Protein AF-A0A9K3LTH0-F1 (afdb_monomer)

Organism: NCBI:txid303405

Foldseek 3Di:
DDPPPDDDPVLVVVLVVLVVVLVLLVVLLVLLCVLQVPPPCLPPLVVLDDFDPDDDPSLVVSLVSVLVVLVVVLVVLVVDDDDPVVSVLSNLLSVLLNCLSVLCVVVSSSSLNSNLVNLVSPLVNLQSQLVSLVSNDDDLPDPSLVSSLVSLVVSLVSLCCNLVPVLVVSLVSLVPDPDPDPSSPVSNVSSVSSNVSSVVVNVVSVVQVVVCVVVVNDRDDVVVVVVVVVVVVVVVVPDPPPD

InterPro domains:
  IPR006634 TRAM/LAG1/CLN8 homology domain [PF03798] (14-207)
  IPR006634 TRAM/LAG1/CLN8 homology domain [PS50922] (10-214)
  IPR006634 TRAM/LAG1/CLN8 homology domain [SM00724] (13-214)
  IPR016439 Sphingosine N-acyltransferase Lag1/Lac1-like [PIRSF005225] (9-235)
  IPR016439 Sphingosine N-acyltransferase Lag1/Lac1-like [PTHR12560] (5-229)

pLDDT: mean 84.97, std 13.91, range [40.78, 97.25]

Mean predicted aligned error: 8.16 Å

Solvent-accessible surface area (backbone atoms only — not comparable to full-atom values): 13462 Å² total; per-residue (Å²): 132,83,84,72,83,84,75,52,75,66,58,50,48,52,46,51,51,38,51,52,49,34,51,51,46,51,54,51,40,53,50,42,46,69,61,43,73,78,41,83,42,66,86,33,79,80,52,40,50,78,46,59,90,76,72,53,71,68,55,50,49,47,54,51,51,52,47,51,49,44,50,54,52,52,59,48,54,79,78,49,95,62,58,67,71,62,44,52,55,50,52,53,48,40,54,44,49,47,49,45,54,56,44,22,56,75,65,26,34,44,49,51,47,50,43,53,53,60,54,56,47,62,30,53,45,36,42,34,50,15,51,47,30,45,70,70,33,86,45,84,84,31,70,38,31,53,50,16,52,52,27,40,51,53,19,52,55,41,40,43,50,38,55,61,48,50,42,50,51,53,53,49,55,59,68,72,48,92,68,98,46,79,76,53,53,62,54,52,56,45,51,51,53,50,52,56,49,47,53,52,52,48,52,51,51,52,54,49,53,53,45,20,66,71,52,79,67,45,73,77,59,74,70,58,53,53,50,48,49,51,50,54,53,51,57,63,70,66,57,77,81,85,123

Structure (mmCIF, N/CA/C/O backbone):
data_AF-A0A9K3LTH0-F1
#
_entry.id   AF-A0A9K3LTH0-F1
#
loop_
_atom_site.group_PDB
_atom_site.id
_atom_site.type_symbol
_atom_site.label_atom_id
_atom_site.label_alt_id
_atom_site.label_comp_id
_atom_site.label_asym_id
_atom_site.label_entity_id
_atom_site.label_seq_id
_atom_site.pdbx_PDB_ins_code
_atom_site.Cartn_x
_atom_site.Cartn_y
_atom_site.Cartn_z
_atom_site.occupancy
_atom_site.B_iso_or_equiv
_atom_site.auth_seq_id
_atom_site.auth_comp_id
_atom_site.auth_asym_id
_atom_site.auth_atom_id
_atom_site.pdbx_PDB_model_num
ATOM 1 N N . MET A 1 1 ? -33.441 11.991 23.606 1.00 40.78 1 MET A N 1
ATOM 2 C CA . MET A 1 1 ? -32.308 12.748 23.037 1.00 40.78 1 MET A CA 1
ATOM 3 C C . MET A 1 1 ? -31.106 11.825 23.097 1.00 40.78 1 MET A C 1
ATOM 5 O O . MET A 1 1 ? -30.742 11.424 24.192 1.00 40.78 1 MET A O 1
ATOM 9 N N . GLN A 1 2 ? -30.614 11.357 21.947 1.00 47.00 2 GLN A N 1
ATOM 10 C CA . GLN A 1 2 ? -29.427 10.498 21.889 1.00 47.00 2 GLN A CA 1
ATOM 11 C C . GLN A 1 2 ? -28.223 11.311 22.380 1.00 47.00 2 GLN A C 1
ATOM 13 O O . GLN A 1 2 ? -28.016 12.428 21.906 1.00 47.00 2 GLN A O 1
ATOM 18 N N . ASN A 1 3 ? -27.480 10.787 23.356 1.00 54.84 3 ASN A N 1
ATOM 19 C CA . ASN A 1 3 ? -26.207 11.365 23.778 1.00 54.84 3 ASN A CA 1
ATOM 20 C C . ASN A 1 3 ? -25.250 11.300 22.585 1.00 54.84 3 ASN A C 1
ATOM 22 O O . ASN A 1 3 ? -24.751 10.230 22.264 1.00 54.84 3 ASN A O 1
ATOM 26 N N . ALA A 1 4 ? -25.035 12.420 21.896 1.00 63.12 4 ALA A N 1
ATOM 27 C CA . ALA A 1 4 ? -24.049 12.483 20.828 1.00 63.12 4 ALA A CA 1
ATOM 28 C C . ALA A 1 4 ? -22.652 12.255 21.422 1.00 63.12 4 ALA A C 1
ATOM 30 O O . ALA A 1 4 ? -22.281 12.928 22.389 1.00 63.12 4 ALA A O 1
ATOM 31 N N . LYS A 1 5 ? -21.874 11.331 20.845 1.00 71.81 5 LYS A N 1
ATOM 32 C CA . LYS A 1 5 ? -20.462 11.129 21.192 1.00 71.81 5 LYS A CA 1
ATOM 33 C C . LYS A 1 5 ? -19.722 12.461 21.182 1.00 71.81 5 LYS A C 1
ATOM 35 O O . LYS A 1 5 ? -19.639 13.131 20.152 1.00 71.81 5 LYS A O 1
ATOM 40 N N . HIS A 1 6 ? -19.182 12.851 22.333 1.00 77.38 6 HIS A N 1
ATOM 41 C CA . HIS A 1 6 ? -18.389 14.067 22.442 1.00 77.38 6 HIS A CA 1
ATOM 42 C C . HIS A 1 6 ? -16.968 13.784 21.949 1.00 77.38 6 HIS A C 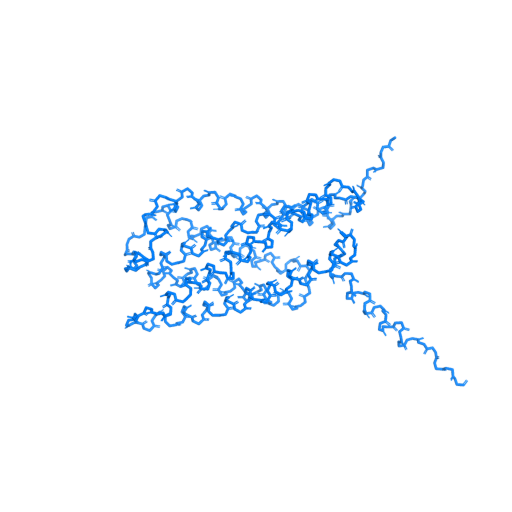1
ATOM 44 O O . HIS A 1 6 ? -16.161 13.190 22.657 1.00 77.38 6 HIS A O 1
ATOM 50 N N . TRP A 1 7 ? -16.643 14.260 20.751 1.00 80.06 7 TRP A N 1
ATOM 51 C CA . TRP A 1 7 ? -15.306 14.128 20.180 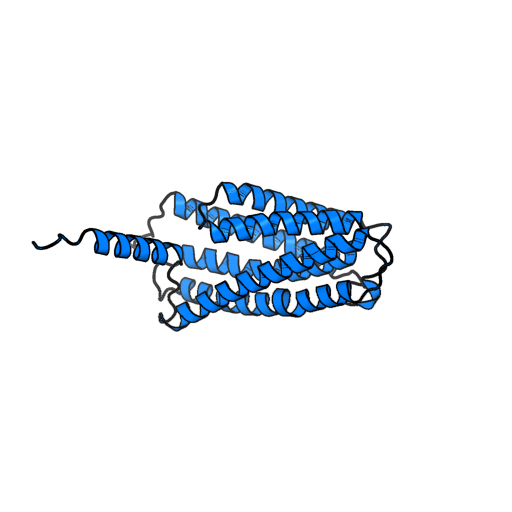1.00 80.06 7 TRP A CA 1
ATOM 52 C C . TRP A 1 7 ? -14.339 15.143 20.779 1.00 80.06 7 TRP A C 1
ATOM 54 O O . TRP A 1 7 ? -14.647 16.335 20.854 1.00 80.06 7 TRP A O 1
ATOM 64 N N . ASN A 1 8 ? -13.138 14.703 21.148 1.00 86.00 8 ASN A N 1
ATOM 65 C CA . ASN A 1 8 ? -12.050 15.642 21.398 1.00 86.00 8 ASN A CA 1
ATOM 66 C C . ASN A 1 8 ? -11.366 16.058 20.072 1.00 86.00 8 ASN A C 1
ATOM 68 O O . ASN A 1 8 ? -11.581 15.474 18.999 1.00 86.00 8 ASN A O 1
ATOM 72 N N . ARG A 1 9 ? -10.546 17.117 20.126 1.00 83.69 9 ARG A N 1
ATOM 73 C CA . ARG A 1 9 ? -9.879 17.680 18.937 1.00 83.69 9 ARG A CA 1
ATOM 74 C C . ARG A 1 9 ? -8.938 16.674 18.265 1.00 83.69 9 ARG A C 1
ATOM 76 O O . ARG A 1 9 ? -8.841 16.659 17.038 1.00 83.69 9 ARG A O 1
ATOM 83 N N . ASP A 1 10 ? -8.277 15.828 19.049 1.00 81.56 10 ASP A N 1
ATOM 84 C CA . ASP A 1 10 ? -7.305 14.855 18.549 1.00 81.56 10 ASP A CA 1
ATOM 85 C C . ASP A 1 10 ? -7.980 13.662 17.869 1.00 81.56 10 ASP A C 1
ATOM 87 O O . ASP A 1 10 ? -7.528 13.218 16.814 1.00 81.56 10 ASP A O 1
ATOM 91 N N . GLU A 1 11 ? -9.092 13.172 18.412 1.00 82.38 11 GLU A N 1
ATOM 92 C CA . GLU A 1 11 ? -9.925 12.134 17.802 1.00 82.38 11 GLU A CA 1
ATOM 93 C C . GLU A 1 11 ? -10.517 12.617 16.479 1.00 82.38 11 GLU A C 1
ATOM 95 O O . GLU A 1 11 ? -10.401 11.927 15.465 1.00 82.38 11 GLU A O 1
ATOM 100 N N . SER A 1 12 ? -11.058 13.840 16.460 1.00 85.62 12 SER A N 1
ATOM 101 C CA . SER A 1 12 ? -11.587 14.465 15.240 1.00 85.62 12 SER A CA 1
ATOM 102 C C . SER A 1 12 ? -10.503 14.593 14.168 1.00 85.62 12 SER A C 1
ATOM 104 O O . SER A 1 12 ? -10.724 14.280 12.995 1.00 85.62 12 SER A O 1
ATOM 106 N N . ARG A 1 13 ? -9.291 15.002 14.571 1.00 86.69 13 ARG A N 1
ATOM 107 C CA . ARG A 1 13 ? -8.128 15.084 13.680 1.00 86.69 13 ARG A CA 1
ATOM 108 C C . ARG A 1 13 ? -7.736 13.705 13.145 1.00 86.69 13 ARG A C 1
ATOM 110 O O . ARG A 1 13 ? -7.534 13.572 11.944 1.00 86.69 13 ARG A O 1
ATOM 117 N N . ARG A 1 14 ? -7.641 12.677 13.995 1.00 84.69 14 ARG A N 1
ATOM 118 C CA . ARG A 1 14 ? -7.281 11.299 13.595 1.00 84.69 14 ARG A CA 1
ATOM 119 C C . ARG A 1 14 ? -8.295 10.690 12.636 1.00 84.69 14 ARG A C 1
ATOM 121 O O . ARG A 1 14 ? -7.894 10.077 11.646 1.00 84.69 14 ARG A O 1
ATOM 128 N N . PHE A 1 15 ? -9.583 10.892 12.897 1.00 88.38 15 PHE A N 1
ATOM 129 C CA . PHE A 1 15 ? -10.649 10.458 12.004 1.00 88.38 15 PHE A CA 1
ATOM 130 C C . PHE A 1 15 ? -10.542 11.155 10.643 1.00 88.38 15 PHE A C 1
ATOM 132 O O . PHE A 1 15 ? -10.458 10.483 9.617 1.00 88.38 15 PHE A O 1
ATOM 139 N N . SER A 1 16 ? -10.432 12.487 10.636 1.00 90.00 16 SER A N 1
ATOM 140 C CA . SER A 1 16 ? -10.294 13.276 9.406 1.00 90.00 16 SER A CA 1
ATOM 141 C C . SER A 1 16 ? -9.067 12.870 8.581 1.00 90.00 16 SER A C 1
ATOM 143 O O . SER A 1 16 ? -9.189 12.597 7.387 1.00 90.00 16 SER A O 1
ATOM 145 N N . MET A 1 17 ? -7.899 12.721 9.220 1.00 88.31 17 MET A N 1
ATOM 146 C CA . MET A 1 17 ? -6.680 12.244 8.554 1.00 88.31 17 MET A CA 1
ATOM 147 C C . MET A 1 17 ? -6.864 10.835 7.976 1.00 88.31 17 MET A C 1
ATOM 149 O O . MET A 1 17 ? -6.459 10.589 6.847 1.00 88.31 17 MET A O 1
ATOM 153 N N . THR A 1 18 ? -7.531 9.930 8.699 1.00 90.06 18 THR A N 1
ATOM 154 C CA . THR A 1 18 ? -7.805 8.564 8.215 1.00 90.06 18 THR A CA 1
ATOM 155 C C . THR A 1 18 ? -8.713 8.573 6.986 1.00 90.06 18 THR A C 1
ATOM 157 O O . THR A 1 18 ? -8.438 7.866 6.018 1.00 90.06 18 THR A O 1
ATOM 160 N N . CYS A 1 19 ? -9.763 9.396 6.986 1.00 92.31 19 CYS A N 1
ATOM 161 C CA . CYS A 1 19 ? -10.658 9.556 5.840 1.00 92.31 19 CYS A CA 1
ATOM 162 C C . CYS A 1 19 ? -9.938 10.172 4.633 1.00 92.31 19 CYS A C 1
ATOM 164 O O . CYS A 1 19 ? -10.107 9.692 3.512 1.00 92.31 19 CYS A O 1
ATOM 166 N N . ALA A 1 20 ? -9.093 11.182 4.856 1.00 92.06 20 ALA A N 1
ATOM 167 C CA . ALA A 1 20 ? -8.276 11.786 3.807 1.00 92.06 20 ALA A CA 1
ATOM 168 C C . ALA A 1 20 ? -7.293 10.772 3.199 1.00 92.06 20 ALA A C 1
ATOM 170 O O . ALA A 1 20 ? -7.206 10.658 1.976 1.00 92.06 20 ALA A O 1
ATOM 171 N N . SER A 1 21 ? -6.613 9.976 4.033 1.00 91.31 21 SER A N 1
ATOM 172 C CA . SER A 1 21 ? -5.771 8.872 3.565 1.00 91.31 21 SER A CA 1
ATOM 173 C C . SER A 1 21 ? -6.587 7.847 2.782 1.00 91.31 21 SER A C 1
ATOM 175 O O . SER A 1 21 ? -6.180 7.462 1.693 1.00 91.31 21 SER A O 1
ATOM 177 N N . CYS A 1 22 ? -7.760 7.441 3.276 1.00 93.06 22 CYS A N 1
ATOM 178 C CA . CYS A 1 22 ? -8.622 6.486 2.580 1.00 93.06 22 CYS A CA 1
ATOM 179 C C . CYS A 1 22 ? -8.997 6.984 1.180 1.00 93.06 22 CYS A C 1
ATOM 181 O O . CYS A 1 22 ? -8.858 6.246 0.206 1.00 93.06 22 CYS A O 1
ATOM 183 N N . LEU A 1 23 ? -9.415 8.247 1.067 1.00 93.75 23 LEU A N 1
ATOM 184 C CA . LEU A 1 23 ? -9.742 8.859 -0.216 1.00 93.75 23 LEU A CA 1
ATOM 185 C C . LEU A 1 23 ? -8.527 8.880 -1.151 1.00 93.75 23 LEU A C 1
ATOM 187 O O . LEU A 1 23 ? -8.643 8.495 -2.312 1.00 93.75 23 LEU A O 1
ATOM 191 N N . ASN A 1 24 ? -7.358 9.277 -0.643 1.00 92.25 24 ASN A N 1
ATOM 192 C CA . ASN A 1 24 ? -6.127 9.316 -1.428 1.00 92.25 24 ASN A CA 1
ATOM 193 C C . ASN A 1 24 ? -5.737 7.923 -1.961 1.00 92.25 24 ASN A C 1
ATOM 195 O O . ASN A 1 24 ? -5.447 7.772 -3.147 1.00 92.25 24 ASN A O 1
ATOM 199 N N . PHE A 1 25 ? -5.795 6.889 -1.114 1.00 92.50 25 PHE A N 1
ATOM 200 C CA . PHE A 1 25 ? -5.518 5.505 -1.511 1.00 92.50 25 PHE A CA 1
ATOM 201 C C . PHE A 1 25 ? -6.522 4.992 -2.547 1.00 92.50 25 PHE A C 1
ATOM 203 O O . PHE A 1 25 ? -6.109 4.408 -3.545 1.00 92.50 25 PHE A O 1
ATOM 210 N N . VAL A 1 26 ? -7.822 5.256 -2.371 1.00 94.94 26 VAL A N 1
ATOM 211 C CA . VAL A 1 26 ? -8.853 4.861 -3.345 1.00 94.94 26 VAL A CA 1
ATOM 212 C C . VAL A 1 26 ? -8.619 5.536 -4.696 1.00 94.94 26 VAL A C 1
ATOM 214 O O . VAL A 1 26 ? -8.607 4.860 -5.722 1.00 94.94 26 VAL A O 1
ATOM 217 N N . LEU A 1 27 ? -8.392 6.852 -4.722 1.00 94.56 27 LEU A N 1
ATOM 218 C CA . LEU A 1 27 ? -8.148 7.582 -5.969 1.00 94.56 27 LEU A CA 1
ATOM 219 C C . LEU A 1 27 ? -6.872 7.101 -6.669 1.00 94.56 27 LEU A C 1
ATOM 221 O O . LEU A 1 27 ? -6.880 6.888 -7.883 1.00 94.56 27 LEU A O 1
ATOM 225 N N . SER A 1 28 ? -5.796 6.882 -5.909 1.00 92.88 28 SER A N 1
ATOM 226 C CA . SER A 1 28 ? -4.529 6.368 -6.432 1.00 92.88 28 SER A CA 1
ATOM 227 C C . SER A 1 28 ? -4.678 4.950 -6.996 1.00 92.88 28 SER A C 1
ATOM 229 O O . SER A 1 28 ? -4.245 4.707 -8.123 1.00 92.88 28 SER A O 1
ATOM 231 N N . ALA A 1 29 ? -5.369 4.053 -6.283 1.00 93.94 29 ALA A N 1
ATOM 232 C CA . ALA A 1 29 ? -5.623 2.681 -6.720 1.00 93.94 29 ALA A CA 1
ATOM 233 C C . ALA A 1 29 ? -6.502 2.629 -7.977 1.00 93.94 29 ALA A C 1
ATOM 235 O O . ALA A 1 29 ? -6.196 1.899 -8.918 1.00 93.94 29 ALA A O 1
ATOM 236 N N . LEU A 1 30 ? -7.566 3.439 -8.042 1.00 95.62 30 LEU A N 1
ATOM 237 C CA . LEU A 1 30 ? -8.432 3.524 -9.222 1.00 95.62 30 LEU A CA 1
ATOM 238 C C . LEU A 1 30 ? -7.686 4.078 -10.439 1.00 95.62 30 LEU A C 1
ATOM 240 O O . LEU A 1 30 ? -7.877 3.587 -11.554 1.00 95.62 30 LEU A O 1
ATOM 244 N N . PHE A 1 31 ? -6.826 5.079 -10.240 1.00 95.06 31 PHE A N 1
ATOM 245 C CA . PHE A 1 31 ? -5.985 5.607 -11.308 1.00 95.06 31 PHE A CA 1
A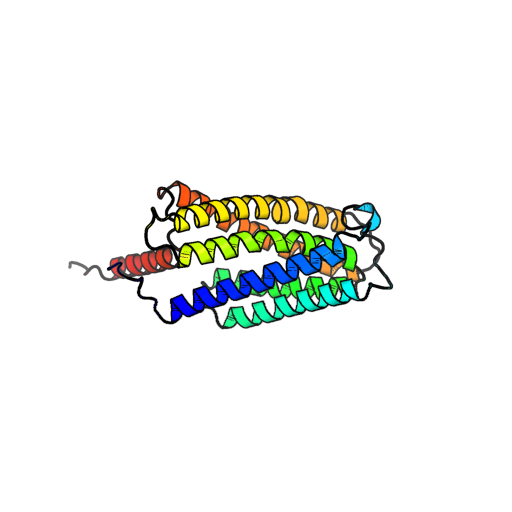TOM 246 C C . PHE A 1 31 ? -4.972 4.559 -11.790 1.00 95.06 31 PHE A C 1
ATOM 248 O O . PHE A 1 31 ? -4.904 4.285 -12.989 1.00 95.06 31 PHE A O 1
ATOM 255 N N . GLY A 1 32 ? -4.261 3.906 -10.864 1.00 94.44 32 GLY A N 1
ATOM 256 C CA . GLY A 1 32 ? -3.342 2.806 -11.162 1.00 94.44 32 GLY A CA 1
ATOM 257 C C . GLY A 1 32 ? -4.027 1.662 -11.907 1.00 94.44 32 GLY A C 1
ATOM 258 O O . GLY A 1 32 ? -3.513 1.194 -12.920 1.00 94.44 32 GLY A O 1
ATOM 259 N N . TYR A 1 33 ? -5.236 1.280 -11.487 1.00 95.81 33 TYR A N 1
ATOM 260 C CA . TYR A 1 33 ? -6.062 0.295 -12.183 1.00 95.81 33 TYR A CA 1
ATOM 261 C C . TYR A 1 33 ? -6.351 0.696 -13.620 1.00 95.81 33 TYR A C 1
ATOM 263 O O . TYR A 1 33 ? -6.100 -0.088 -14.532 1.00 95.81 33 TYR A O 1
ATOM 271 N N . ARG A 1 34 ? -6.817 1.928 -13.840 1.00 95.88 34 ARG A N 1
ATOM 272 C CA . ARG A 1 34 ? -7.146 2.416 -15.182 1.00 95.88 34 ARG A CA 1
ATOM 273 C C . ARG A 1 34 ? -5.939 2.389 -16.123 1.00 95.88 34 ARG A C 1
ATOM 275 O O . ARG A 1 34 ? -6.098 2.061 -17.294 1.00 95.88 34 ARG A O 1
ATOM 282 N N . VAL A 1 35 ? -4.757 2.726 -15.606 1.00 94.56 35 VAL A N 1
ATOM 283 C CA . VAL A 1 35 ? -3.503 2.780 -16.371 1.00 94.56 35 VAL A CA 1
ATOM 284 C C . VAL A 1 35 ? -2.932 1.386 -16.636 1.00 94.56 35 VAL A C 1
ATOM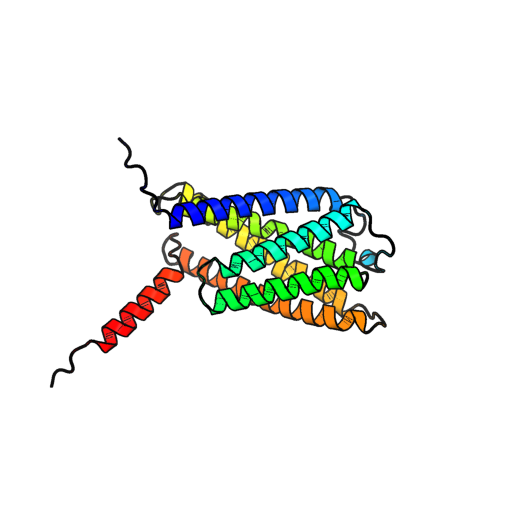 286 O O . VAL A 1 35 ? -2.446 1.118 -17.735 1.00 94.56 35 VAL A O 1
ATOM 289 N N . LEU A 1 36 ? -2.965 0.494 -15.643 1.00 94.44 36 LEU A N 1
ATOM 290 C CA . LEU A 1 36 ? -2.227 -0.769 -15.685 1.00 94.44 36 LEU A CA 1
ATOM 291 C C . LEU A 1 36 ? -3.040 -1.953 -16.198 1.00 94.44 36 LEU A C 1
ATOM 293 O O . LEU A 1 36 ? -2.456 -2.831 -16.827 1.00 94.44 36 LEU A O 1
ATOM 297 N N . ILE A 1 37 ? -4.364 -1.980 -16.005 1.00 95.25 37 ILE A N 1
ATOM 298 C CA . ILE A 1 37 ? -5.185 -3.149 -16.370 1.00 95.25 37 ILE A CA 1
ATOM 299 C C . ILE A 1 37 ? -5.143 -3.468 -17.871 1.00 95.25 37 ILE A C 1
ATOM 301 O O . ILE A 1 37 ? -5.296 -4.615 -18.277 1.00 95.25 37 ILE A O 1
ATOM 305 N N . GLN A 1 38 ? -4.906 -2.450 -18.698 1.00 91.50 38 GLN A N 1
ATOM 306 C CA . GLN A 1 38 ? -4.815 -2.576 -20.152 1.00 91.50 38 GLN A CA 1
ATOM 307 C C . GLN A 1 38 ? -3.416 -2.989 -20.630 1.00 91.50 38 GLN A C 1
ATOM 309 O O . GLN A 1 38 ? -3.228 -3.256 -21.817 1.00 91.50 38 GLN A O 1
ATOM 314 N N . LYS A 1 39 ? -2.409 -3.011 -19.746 1.00 91.94 39 LYS A N 1
ATOM 315 C CA . LYS A 1 39 ? -1.038 -3.332 -20.138 1.00 91.94 39 LYS A CA 1
ATOM 316 C C . LYS A 1 39 ? -0.892 -4.852 -20.291 1.00 91.94 39 LYS A C 1
ATOM 318 O O . LYS A 1 39 ? -1.154 -5.590 -19.340 1.00 91.94 39 LYS A O 1
ATOM 323 N N . PRO A 1 40 ? -0.419 -5.341 -21.452 1.00 90.56 40 PRO A N 1
ATOM 324 C CA . PRO A 1 40 ? -0.331 -6.773 -21.742 1.00 90.56 40 PRO A CA 1
ATOM 325 C C . PRO A 1 40 ? 0.548 -7.538 -20.744 1.00 90.56 40 PRO A C 1
ATOM 327 O O . PRO A 1 40 ? 0.249 -8.687 -20.418 1.00 90.56 40 PRO A O 1
ATOM 330 N N . TRP A 1 41 ? 1.583 -6.877 -20.229 1.00 91.38 41 TRP A N 1
ATOM 331 C CA . TRP A 1 41 ? 2.576 -7.443 -19.326 1.00 91.38 41 TRP A CA 1
ATOM 332 C C . TRP A 1 41 ? 2.123 -7.530 -17.862 1.00 91.38 41 TRP A C 1
ATOM 334 O O . TRP A 1 41 ? 2.811 -8.169 -17.074 1.00 91.38 41 TRP A O 1
ATOM 344 N N . LEU A 1 42 ? 0.990 -6.934 -17.456 1.00 92.56 42 LEU A N 1
ATOM 345 C CA . LEU A 1 42 ? 0.599 -6.877 -16.035 1.00 92.56 42 LEU A CA 1
ATOM 346 C C . LEU A 1 42 ? 0.498 -8.275 -15.397 1.00 92.56 42 LEU A C 1
ATOM 348 O O . LEU A 1 42 ? 0.961 -8.478 -14.277 1.00 92.56 42 LEU A O 1
ATOM 352 N N . PHE A 1 43 ? -0.040 -9.248 -16.137 1.00 91.31 43 PHE A N 1
ATOM 353 C CA . PHE A 1 43 ? -0.253 -10.623 -15.666 1.00 91.31 43 PHE A CA 1
ATOM 354 C C . PHE A 1 43 ? 0.650 -11.664 -16.347 1.00 91.31 43 PHE A C 1
ATOM 356 O O . PHE A 1 43 ? 0.487 -12.859 -16.112 1.00 91.31 43 PHE A O 1
ATOM 363 N N . ARG A 1 44 ? 1.597 -11.235 -17.193 1.00 90.06 44 ARG A N 1
ATOM 364 C CA . ARG A 1 44 ? 2.509 -12.119 -17.936 1.00 90.06 44 ARG A CA 1
ATOM 365 C C . ARG A 1 44 ? 3.937 -11.940 -17.448 1.00 90.06 44 ARG A C 1
ATOM 367 O O . ARG A 1 44 ? 4.605 -10.977 -17.824 1.00 90.06 44 ARG A O 1
ATOM 374 N N . ARG A 1 45 ? 4.406 -12.879 -16.620 1.00 87.12 45 ARG A N 1
ATOM 375 C CA . ARG A 1 45 ? 5.750 -12.833 -16.013 1.00 87.12 45 ARG A CA 1
ATOM 376 C C . ARG A 1 45 ? 6.867 -12.737 -17.048 1.00 87.12 45 ARG A C 1
ATOM 378 O O . ARG A 1 45 ? 7.908 -12.149 -16.775 1.00 87.12 45 ARG A O 1
ATOM 385 N N . GLU A 1 46 ? 6.660 -13.333 -18.219 1.00 85.00 46 GLU A N 1
ATOM 386 C CA . GLU A 1 46 ? 7.638 -13.423 -19.299 1.00 85.00 46 GLU A CA 1
ATOM 387 C C . GLU A 1 46 ? 7.907 -12.046 -19.911 1.00 85.00 46 GLU A C 1
ATOM 389 O O . GLU A 1 46 ? 8.983 -11.811 -20.447 1.00 85.00 46 GLU A O 1
ATOM 394 N N . GLU A 1 47 ? 6.949 -11.124 -19.784 1.00 87.06 47 GLU A N 1
ATOM 395 C CA . GLU A 1 47 ? 7.005 -9.781 -20.358 1.00 87.06 47 GLU A CA 1
ATOM 396 C C . GLU A 1 47 ? 7.405 -8.708 -19.338 1.00 87.06 47 GLU A C 1
ATOM 398 O O . GLU A 1 47 ? 7.510 -7.527 -19.682 1.00 87.06 47 GLU A O 1
ATOM 403 N N . TRP A 1 48 ? 7.662 -9.080 -18.080 1.00 86.94 48 TRP A N 1
ATOM 404 C CA . TRP A 1 48 ? 8.187 -8.143 -17.081 1.00 86.94 48 TRP A CA 1
ATOM 405 C C . TRP A 1 48 ? 9.603 -7.662 -17.429 1.00 86.94 48 TRP A C 1
ATOM 407 O O . TRP A 1 48 ? 10.012 -6.588 -16.984 1.00 86.94 48 TRP A O 1
ATOM 417 N N . LEU A 1 49 ? 10.311 -8.408 -18.285 1.00 81.50 49 LEU A N 1
ATOM 418 C CA . LEU A 1 49 ? 11.571 -8.023 -18.916 1.00 81.50 49 LEU A CA 1
ATOM 419 C C . LEU A 1 49 ? 11.514 -8.229 -20.441 1.00 81.50 49 LEU A C 1
ATOM 421 O O . LEU A 1 49 ? 10.772 -9.089 -20.908 1.00 81.50 49 LEU A O 1
ATOM 425 N N . PRO A 1 50 ? 12.313 -7.480 -21.224 1.00 70.75 50 PRO A N 1
ATOM 426 C CA . PRO A 1 50 ? 13.151 -6.359 -20.805 1.00 70.75 50 PRO A CA 1
ATOM 427 C C . PRO A 1 50 ? 12.321 -5.120 -20.441 1.00 70.75 50 PRO A C 1
ATOM 429 O O . PRO A 1 50 ? 11.174 -4.953 -20.856 1.00 70.75 50 PRO A O 1
ATOM 432 N N . GLY A 1 51 ? 12.931 -4.251 -19.641 1.00 70.38 51 GLY A N 1
ATOM 433 C CA . GLY A 1 51 ? 12.383 -2.957 -19.258 1.00 70.38 51 GLY A CA 1
ATOM 434 C C . GLY A 1 51 ? 11.938 -2.073 -20.421 1.00 70.38 51 GLY A C 1
ATOM 435 O O . GLY A 1 51 ? 12.505 -2.137 -21.512 1.00 70.38 51 GLY A O 1
ATOM 436 N N . GLU A 1 52 ? 10.969 -1.186 -20.186 1.00 71.00 52 GLU A N 1
ATOM 437 C CA . GLU A 1 52 ? 10.562 -0.208 -21.201 1.00 71.00 52 GLU A CA 1
ATOM 438 C C . GLU A 1 52 ? 11.610 0.897 -21.354 1.00 71.00 52 GLU A C 1
ATOM 440 O O . GLU A 1 52 ? 11.946 1.595 -20.399 1.00 71.00 52 GLU A O 1
ATOM 445 N N . ILE A 1 53 ? 12.091 1.097 -22.585 1.00 70.88 53 ILE A N 1
ATOM 446 C CA . ILE A 1 53 ? 12.934 2.250 -22.941 1.00 70.88 53 ILE A CA 1
ATOM 447 C C . ILE A 1 53 ? 12.083 3.530 -22.963 1.00 70.88 53 ILE A C 1
ATOM 449 O O . ILE A 1 53 ? 12.523 4.586 -22.515 1.00 70.88 53 ILE A O 1
ATOM 453 N N . HIS A 1 54 ? 10.837 3.423 -23.436 1.00 80.00 54 HIS A N 1
ATOM 454 C CA . HIS A 1 54 ? 9.882 4.525 -23.516 1.00 80.00 54 HIS A CA 1
ATOM 455 C C . HIS A 1 54 ? 8.627 4.191 -22.716 1.00 80.00 54 HIS A C 1
ATOM 457 O O . HIS A 1 54 ? 7.726 3.517 -23.205 1.00 80.00 54 HIS A O 1
ATOM 463 N N . VAL A 1 55 ? 8.573 4.685 -21.481 1.00 86.06 55 V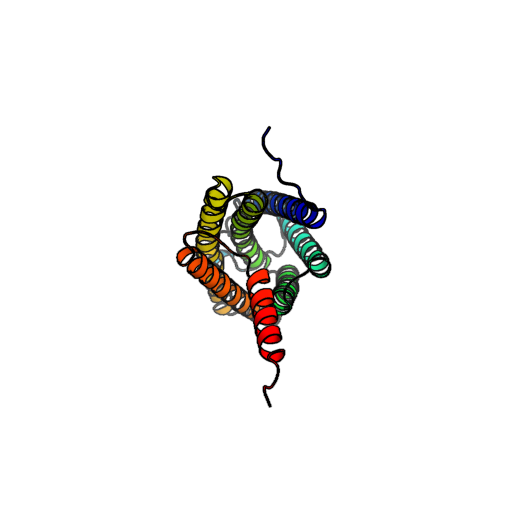AL A N 1
ATOM 464 C CA . VAL A 1 55 ? 7.395 4.545 -20.619 1.00 86.06 55 VAL A CA 1
ATOM 465 C C . VAL A 1 55 ? 6.320 5.539 -21.065 1.00 86.06 55 VAL A C 1
ATOM 467 O O . VAL A 1 55 ? 6.607 6.731 -21.245 1.00 86.06 55 VAL A O 1
ATOM 470 N N . ALA A 1 56 ? 5.092 5.055 -21.240 1.00 90.44 56 ALA A N 1
ATOM 471 C CA . ALA A 1 56 ? 3.943 5.875 -21.615 1.00 90.44 56 ALA A CA 1
ATOM 472 C C . ALA A 1 56 ? 3.648 6.972 -20.565 1.00 90.44 56 ALA A C 1
ATOM 474 O O . ALA A 1 56 ? 3.967 6.828 -19.382 1.00 90.44 56 ALA A O 1
ATOM 475 N N . ALA A 1 57 ? 3.094 8.108 -21.004 1.00 92.62 57 ALA A N 1
ATOM 476 C CA . ALA A 1 57 ? 2.934 9.298 -20.160 1.00 92.62 57 ALA A CA 1
ATOM 477 C C . ALA A 1 57 ? 1.996 9.067 -18.961 1.00 92.62 57 ALA A C 1
ATOM 479 O O . ALA A 1 57 ? 2.287 9.518 -17.856 1.00 92.62 57 ALA A O 1
ATOM 480 N N . ASP A 1 58 ? 0.920 8.312 -19.172 1.00 93.19 58 ASP A N 1
ATOM 481 C CA . ASP A 1 58 ? -0.024 7.851 -18.150 1.00 93.19 58 ASP A CA 1
ATOM 482 C C . ASP A 1 58 ? 0.675 7.043 -17.045 1.00 93.19 58 ASP A C 1
ATOM 484 O O . ASP A 1 58 ? 0.488 7.294 -15.854 1.00 93.19 58 ASP A O 1
ATOM 488 N N . PHE A 1 59 ? 1.549 6.118 -17.439 1.00 93.38 59 PHE A N 1
ATOM 489 C CA . PHE A 1 59 ? 2.272 5.258 -16.516 1.00 93.38 59 PHE A CA 1
ATOM 490 C C . PHE A 1 59 ? 3.389 6.003 -15.781 1.00 93.38 59 PHE A C 1
ATOM 492 O O . PHE A 1 59 ? 3.552 5.823 -14.574 1.00 93.38 59 PHE A O 1
ATOM 499 N N . LYS A 1 60 ? 4.092 6.920 -16.459 1.00 93.19 60 LYS A N 1
ATOM 500 C CA . LYS A 1 60 ? 5.021 7.854 -15.800 1.00 93.19 60 LYS A CA 1
ATOM 501 C C . LYS A 1 60 ? 4.306 8.698 -14.749 1.00 93.19 60 LYS A C 1
ATOM 503 O O . LYS A 1 60 ? 4.816 8.843 -13.641 1.00 93.19 60 LYS A O 1
ATOM 508 N N . PHE A 1 61 ? 3.127 9.227 -15.076 1.00 94.50 61 PHE A N 1
ATOM 509 C CA . PHE A 1 61 ? 2.343 10.020 -14.136 1.00 94.50 61 PHE A CA 1
ATOM 510 C C . PHE A 1 61 ? 1.894 9.187 -12.930 1.00 94.50 61 PHE A C 1
ATOM 512 O O . PHE A 1 61 ? 2.031 9.657 -11.805 1.00 94.50 61 PHE A O 1
ATOM 519 N N . TYR A 1 62 ? 1.458 7.935 -13.128 1.00 94.44 62 TYR A N 1
ATOM 520 C CA . TYR A 1 62 ? 1.157 7.028 -12.011 1.00 94.44 62 TYR A CA 1
ATOM 521 C C . TYR A 1 62 ? 2.376 6.809 -11.105 1.00 94.44 62 TYR A C 1
ATOM 523 O O . TYR A 1 62 ? 2.260 6.920 -9.888 1.00 94.44 62 TYR A O 1
ATOM 531 N N . TYR A 1 63 ? 3.555 6.581 -11.688 1.00 94.19 63 TYR A N 1
ATOM 532 C CA . TYR A 1 63 ? 4.809 6.430 -10.944 1.00 94.19 63 TYR A CA 1
ATOM 533 C C . TYR A 1 63 ? 5.150 7.661 -10.094 1.00 94.19 63 TYR A C 1
ATOM 535 O O . TYR A 1 63 ? 5.499 7.534 -8.919 1.00 94.19 63 TYR A O 1
ATOM 543 N N . LEU A 1 64 ? 5.025 8.857 -10.675 1.00 94.69 64 LEU A N 1
ATOM 544 C CA . LEU A 1 64 ? 5.273 10.118 -9.973 1.00 94.69 64 LEU A CA 1
ATOM 545 C C . LEU A 1 64 ? 4.237 10.372 -8.877 1.00 94.69 64 LEU A C 1
ATOM 547 O O . LEU A 1 64 ? 4.608 10.771 -7.776 1.00 94.69 64 LEU A O 1
ATOM 551 N N . LEU A 1 65 ? 2.959 10.104 -9.149 1.00 94.50 65 LEU A N 1
ATOM 552 C CA . LEU A 1 65 ? 1.881 10.224 -8.169 1.00 94.50 65 LEU A CA 1
ATOM 553 C C . LEU A 1 65 ? 2.113 9.286 -6.977 1.00 94.50 65 LEU A C 1
ATOM 555 O O . LEU A 1 65 ? 1.953 9.690 -5.828 1.00 94.50 65 LEU A O 1
ATOM 559 N N . TYR A 1 66 ? 2.540 8.053 -7.244 1.00 94.88 66 TYR A N 1
ATOM 560 C CA . TYR A 1 66 ? 2.861 7.073 -6.212 1.00 94.88 66 TYR A CA 1
ATOM 561 C C . TYR A 1 66 ? 4.060 7.517 -5.362 1.00 94.88 66 TYR A C 1
ATOM 563 O O . TYR A 1 66 ? 4.000 7.463 -4.135 1.00 94.88 66 TYR A O 1
ATOM 571 N N . ALA A 1 67 ? 5.128 8.027 -5.989 1.00 95.81 67 ALA A N 1
ATOM 572 C CA . ALA A 1 67 ? 6.269 8.596 -5.271 1.00 95.81 67 ALA A CA 1
ATOM 573 C C . ALA A 1 67 ? 5.862 9.808 -4.413 1.00 95.81 67 ALA A C 1
ATOM 575 O O . ALA A 1 67 ? 6.243 9.892 -3.247 1.00 95.81 67 ALA A O 1
ATOM 576 N N . ALA A 1 68 ? 5.044 10.715 -4.957 1.00 95.06 68 ALA A N 1
ATOM 577 C CA . ALA A 1 68 ? 4.535 11.882 -4.240 1.00 95.06 68 ALA A CA 1
ATOM 578 C C . ALA A 1 68 ? 3.695 11.485 -3.018 1.00 95.06 68 ALA A C 1
ATOM 580 O O . ALA A 1 68 ? 3.867 12.065 -1.945 1.00 95.06 68 ALA A O 1
ATOM 581 N N . ARG A 1 69 ? 2.846 10.456 -3.146 1.00 93.12 69 ARG A N 1
ATOM 582 C CA . ARG A 1 69 ? 2.096 9.888 -2.019 1.00 93.12 69 ARG A CA 1
ATOM 583 C C . ARG A 1 69 ? 3.035 9.370 -0.931 1.00 93.12 69 ARG A C 1
ATOM 585 O O . ARG A 1 69 ? 2.876 9.745 0.224 1.00 93.12 69 ARG A O 1
ATOM 592 N N . PHE A 1 70 ? 4.053 8.592 -1.297 1.00 92.44 70 PHE A N 1
ATOM 593 C CA . PHE A 1 70 ? 5.032 8.072 -0.338 1.00 92.44 70 PHE A CA 1
ATOM 594 C C . PHE A 1 70 ? 5.827 9.173 0.374 1.00 92.44 70 PHE A C 1
ATOM 596 O O . PHE A 1 70 ? 6.111 9.038 1.562 1.00 92.44 70 PHE A O 1
ATOM 603 N N . ILE A 1 71 ? 6.159 10.264 -0.321 1.00 94.81 71 ILE A N 1
ATOM 604 C CA . ILE A 1 71 ? 6.800 11.440 0.284 1.00 94.81 71 ILE A CA 1
ATOM 605 C C . ILE A 1 71 ? 5.839 12.137 1.258 1.00 94.81 71 ILE A C 1
ATOM 607 O O . ILE A 1 71 ? 6.236 12.470 2.373 1.00 94.81 71 ILE A O 1
ATOM 611 N N . GLY A 1 72 ? 4.574 12.330 0.874 1.00 93.38 72 GLY A N 1
ATOM 612 C CA . GLY A 1 72 ? 3.558 12.925 1.746 1.00 93.38 72 GLY A CA 1
ATOM 613 C C . GLY A 1 72 ? 3.296 12.098 3.009 1.00 93.38 72 GLY A C 1
ATOM 614 O O . GLY A 1 72 ? 3.217 12.653 4.108 1.00 93.38 72 GLY A O 1
ATOM 615 N N . ASP A 1 73 ? 3.240 10.772 2.876 1.00 91.00 73 ASP A N 1
ATOM 616 C CA . ASP A 1 73 ? 3.075 9.848 4.002 1.00 91.00 73 ASP A CA 1
ATOM 617 C C . ASP A 1 73 ? 4.318 9.851 4.913 1.00 91.00 73 ASP A C 1
ATOM 619 O O . ASP A 1 73 ? 4.189 9.877 6.137 1.00 91.00 73 ASP A O 1
ATOM 623 N N . LEU A 1 74 ? 5.525 9.927 4.334 1.00 93.12 74 LEU A N 1
ATOM 624 C CA . LEU A 1 74 ? 6.779 10.053 5.083 1.00 93.12 74 LEU A CA 1
ATOM 625 C C . LEU A 1 74 ? 6.824 11.336 5.921 1.00 93.12 74 LEU A C 1
ATOM 627 O O . LEU A 1 74 ? 7.2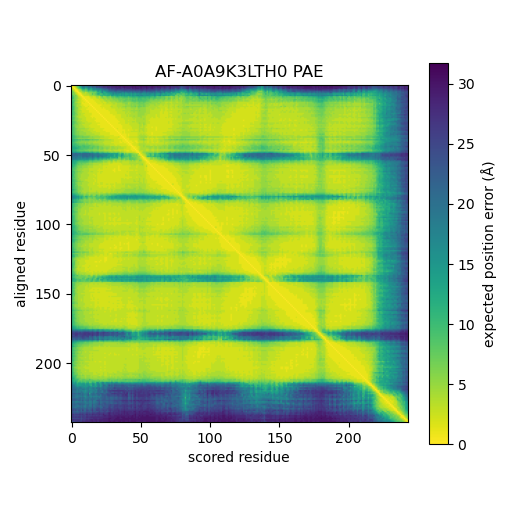18 11.294 7.083 1.00 93.12 74 LEU A O 1
ATOM 631 N N . VAL A 1 75 ? 6.412 12.473 5.355 1.00 91.88 75 VAL A N 1
ATOM 632 C CA . VAL A 1 75 ? 6.319 13.739 6.100 1.00 91.88 75 VAL A CA 1
ATOM 633 C C . VAL A 1 75 ? 5.277 13.618 7.210 1.00 91.88 75 VAL A C 1
ATOM 635 O O . VAL A 1 75 ? 5.541 14.000 8.349 1.00 91.88 75 VAL A O 1
ATOM 638 N N . SER A 1 76 ? 4.117 13.034 6.901 1.00 88.44 76 SER A N 1
ATOM 639 C CA . SER A 1 76 ? 3.030 12.835 7.868 1.00 88.44 76 SER A CA 1
ATOM 640 C C . SER A 1 76 ? 3.450 11.972 9.062 1.00 88.44 76 SER A C 1
ATOM 642 O O . SER A 1 76 ? 2.988 12.213 10.178 1.00 88.44 76 SER A O 1
ATOM 644 N N . LEU A 1 77 ? 4.377 11.028 8.859 1.00 89.00 77 LEU A N 1
ATOM 645 C CA . LEU A 1 77 ? 4.909 10.155 9.907 1.00 89.00 77 LEU A CA 1
ATOM 646 C C . LEU A 1 77 ? 5.548 10.937 11.067 1.00 89.00 77 LEU A C 1
ATOM 648 O O . LEU A 1 77 ? 5.435 10.516 12.214 1.00 89.00 77 LEU A O 1
ATOM 652 N N . PHE A 1 78 ? 6.171 12.089 10.798 1.00 87.88 78 PHE A N 1
ATOM 653 C CA . PHE A 1 78 ? 6.784 12.936 11.831 1.00 87.88 78 PHE A CA 1
ATOM 654 C C . PHE A 1 78 ? 5.765 13.707 12.678 1.00 87.88 78 PHE A C 1
ATOM 656 O O . PHE A 1 78 ? 6.093 14.168 13.770 1.00 87.88 78 PHE A O 1
ATOM 663 N N . PHE A 1 79 ? 4.531 13.848 12.193 1.00 84.44 79 PHE A N 1
ATOM 664 C CA . PHE A 1 79 ? 3.460 14.561 12.892 1.00 84.44 79 PHE A CA 1
ATOM 665 C C . PHE A 1 79 ? 2.501 13.631 13.640 1.00 84.44 79 PHE A C 1
ATOM 667 O O . PHE A 1 79 ? 1.606 14.115 14.341 1.00 84.44 79 PHE A O 1
ATOM 674 N N . GLU A 1 80 ? 2.657 12.315 13.489 1.00 78.19 80 GLU A N 1
ATOM 675 C CA . GLU A 1 80 ? 1.815 11.315 14.131 1.00 78.19 80 GLU A CA 1
ATOM 676 C C . GLU A 1 80 ? 2.550 10.656 15.302 1.00 78.19 80 GLU A C 1
ATOM 678 O O . GLU A 1 80 ? 3.638 10.104 15.151 1.00 78.19 80 GLU A O 1
ATOM 683 N N . SER A 1 81 ? 1.937 10.671 16.489 1.00 71.94 81 SER A N 1
ATOM 684 C CA . SER A 1 81 ? 2.495 9.972 17.643 1.00 71.94 81 SER A CA 1
ATOM 685 C C . SER A 1 81 ? 2.341 8.459 17.475 1.00 71.94 81 SER A C 1
ATOM 687 O O . SER A 1 81 ? 1.240 7.902 17.503 1.00 71.94 81 SER A O 1
ATOM 689 N N . ARG A 1 82 ? 3.474 7.779 17.294 1.00 76.19 82 ARG A N 1
ATOM 690 C CA . ARG A 1 82 ? 3.567 6.323 17.153 1.00 76.19 82 ARG A CA 1
ATOM 691 C C . ARG A 1 82 ? 4.545 5.756 18.169 1.00 76.19 82 ARG A C 1
ATOM 693 O O . ARG A 1 82 ? 5.447 6.445 18.638 1.00 76.19 82 ARG A O 1
ATOM 700 N N . GLN A 1 83 ? 4.368 4.478 18.485 1.00 80.94 83 GLN A N 1
ATOM 701 C CA . GLN A 1 83 ? 5.384 3.723 19.211 1.00 80.94 83 GLN A CA 1
ATOM 702 C C . GLN A 1 83 ? 6.688 3.719 18.403 1.00 80.94 83 GLN A C 1
ATOM 704 O O . GLN A 1 83 ? 6.641 3.637 17.174 1.00 80.94 83 GLN A O 1
ATOM 709 N N . MET A 1 84 ? 7.833 3.801 19.086 1.00 84.06 84 MET A N 1
ATOM 710 C CA . MET A 1 84 ? 9.142 3.962 18.440 1.00 84.06 84 MET A CA 1
ATOM 711 C C . MET A 1 84 ? 9.427 2.861 17.413 1.00 84.06 84 MET A C 1
ATOM 713 O O . MET A 1 84 ? 9.763 3.170 16.273 1.00 84.06 84 MET A O 1
ATOM 717 N N . ASP A 1 85 ? 9.189 1.595 17.756 1.00 87.06 85 ASP A N 1
ATOM 718 C CA . ASP A 1 85 ? 9.419 0.470 16.840 1.00 87.06 85 ASP A CA 1
ATOM 719 C C . ASP A 1 85 ? 8.558 0.572 15.572 1.00 87.06 85 ASP A C 1
ATOM 721 O O . ASP A 1 85 ? 9.037 0.373 14.454 1.00 87.06 85 ASP A O 1
ATOM 725 N N . ALA A 1 86 ? 7.284 0.942 15.734 1.00 86.06 86 ALA A N 1
ATOM 726 C CA . ALA A 1 86 ? 6.352 1.114 14.623 1.00 86.06 86 ALA A CA 1
ATOM 727 C C . ALA A 1 86 ? 6.711 2.328 13.751 1.00 86.06 86 ALA A C 1
ATOM 729 O O . ALA A 1 86 ? 6.529 2.282 12.533 1.00 86.06 86 ALA A O 1
ATOM 730 N N . PHE A 1 87 ? 7.226 3.401 14.361 1.00 89.88 87 PHE A N 1
ATOM 731 C CA . PHE A 1 87 ? 7.751 4.564 13.650 1.00 89.88 87 PHE A CA 1
ATOM 732 C C . PHE A 1 87 ? 8.976 4.183 12.814 1.00 89.88 87 PHE A C 1
ATOM 734 O O . PHE A 1 87 ? 8.994 4.456 11.618 1.00 89.88 87 PHE A O 1
ATOM 741 N N . VAL A 1 88 ? 9.960 3.494 13.402 1.00 93.44 88 VAL A N 1
ATOM 742 C CA . VAL A 1 88 ? 11.188 3.076 12.703 1.00 93.44 88 VAL A CA 1
ATOM 743 C C . VAL A 1 88 ? 10.864 2.142 11.539 1.00 93.44 88 VAL A C 1
ATOM 745 O O . VAL A 1 88 ? 11.346 2.361 10.428 1.00 93.44 88 VAL A O 1
ATOM 748 N N . ALA A 1 89 ? 10.001 1.144 11.751 1.00 94.19 89 ALA A N 1
ATOM 749 C CA . ALA A 1 89 ? 9.585 0.231 10.689 1.00 94.19 89 ALA A CA 1
ATOM 750 C C . ALA A 1 89 ? 8.901 0.972 9.523 1.00 94.19 89 ALA A C 1
ATOM 752 O O . ALA A 1 89 ? 9.225 0.723 8.361 1.00 94.19 89 ALA A O 1
ATOM 753 N N . ALA A 1 90 ? 7.995 1.914 9.815 1.00 93.31 90 ALA A N 1
ATOM 754 C CA . ALA A 1 90 ? 7.338 2.730 8.793 1.00 93.31 90 ALA A CA 1
ATOM 755 C C . ALA A 1 90 ? 8.321 3.681 8.087 1.00 93.31 90 ALA A C 1
ATOM 757 O O . ALA A 1 90 ? 8.282 3.821 6.868 1.00 93.31 90 ALA A O 1
ATOM 758 N N . PHE A 1 91 ? 9.249 4.293 8.817 1.00 95.06 91 PHE A N 1
ATOM 759 C CA . PHE A 1 91 ? 10.256 5.179 8.242 1.00 95.06 91 PHE A CA 1
ATOM 760 C C . PHE A 1 91 ? 11.158 4.436 7.247 1.00 95.06 91 PHE A C 1
ATOM 762 O O . PHE A 1 91 ? 11.298 4.859 6.097 1.00 95.06 91 PHE A O 1
ATOM 769 N N . ILE A 1 92 ? 11.697 3.278 7.651 1.00 96.69 92 ILE A N 1
ATOM 770 C CA . ILE A 1 92 ? 12.504 2.416 6.774 1.00 96.69 92 ILE A CA 1
ATOM 771 C C . ILE A 1 92 ? 11.678 1.985 5.558 1.00 96.69 92 ILE A C 1
ATOM 773 O O . ILE A 1 92 ? 12.173 2.037 4.435 1.00 96.69 92 ILE A O 1
ATOM 777 N N . HIS A 1 93 ? 10.410 1.618 5.750 1.00 96.00 93 HIS A N 1
ATOM 778 C CA . HIS A 1 93 ? 9.512 1.257 4.655 1.00 96.00 93 HIS A CA 1
ATOM 779 C C . HIS A 1 93 ? 9.368 2.352 3.601 1.00 96.00 93 HIS A C 1
ATOM 781 O O . HIS A 1 93 ? 9.492 2.068 2.407 1.00 96.00 93 HIS A O 1
ATOM 787 N N . HIS A 1 94 ? 9.108 3.589 4.028 1.00 95.75 94 HIS A N 1
ATOM 788 C CA . HIS A 1 94 ? 8.936 4.711 3.112 1.00 95.75 94 HIS A CA 1
ATOM 789 C C . HIS A 1 94 ? 10.233 5.014 2.357 1.00 95.75 94 HIS A C 1
ATOM 791 O O . HIS A 1 94 ? 10.185 5.204 1.143 1.00 95.75 94 HIS A O 1
ATOM 797 N N . LEU A 1 95 ? 11.391 4.969 3.030 1.00 95.88 95 LEU A N 1
ATOM 798 C CA . LEU A 1 95 ? 12.692 5.148 2.378 1.00 95.88 95 LEU A CA 1
ATOM 799 C C . LEU A 1 95 ? 12.993 4.044 1.358 1.00 95.88 95 LEU A C 1
ATOM 801 O O . LEU A 1 95 ? 13.364 4.338 0.223 1.00 95.88 95 LEU A O 1
ATOM 805 N N . VAL A 1 96 ? 12.802 2.780 1.739 1.00 96.50 96 VAL A N 1
ATOM 806 C CA . VAL A 1 96 ? 13.038 1.621 0.865 1.00 96.50 96 VAL A CA 1
ATOM 807 C C . VAL A 1 96 ? 12.101 1.656 -0.336 1.00 96.50 96 VAL A C 1
ATOM 809 O O . VAL A 1 96 ? 12.546 1.469 -1.465 1.00 96.50 96 VAL A O 1
ATOM 812 N N . THR A 1 97 ? 10.816 1.937 -0.122 1.00 95.38 97 THR A N 1
ATOM 813 C CA . THR A 1 97 ? 9.831 1.962 -1.207 1.00 95.38 97 THR A CA 1
ATOM 814 C C . THR A 1 97 ? 10.070 3.137 -2.149 1.00 95.38 97 THR A C 1
ATOM 816 O O . THR A 1 97 ? 10.036 2.947 -3.361 1.00 95.38 97 THR A O 1
ATOM 819 N N . LEU A 1 98 ? 10.399 4.326 -1.634 1.00 95.69 98 LEU A N 1
ATOM 820 C CA . LEU A 1 98 ? 10.772 5.464 -2.477 1.00 95.69 98 LEU A CA 1
ATOM 821 C C . LEU A 1 98 ? 12.045 5.164 -3.283 1.00 95.69 98 LEU A C 1
ATOM 823 O O . LEU A 1 98 ? 12.091 5.429 -4.485 1.00 95.69 98 LEU A O 1
ATOM 827 N N . GLY A 1 99 ? 13.039 4.534 -2.649 1.00 94.50 99 GLY A N 1
ATOM 828 C CA . GLY A 1 99 ? 14.244 4.040 -3.312 1.00 94.50 99 GLY A CA 1
ATOM 829 C C . GLY A 1 99 ? 13.941 3.030 -4.421 1.00 94.50 99 GLY A C 1
ATOM 830 O O . GLY A 1 99 ? 14.499 3.141 -5.507 1.00 94.50 99 GLY A O 1
ATOM 831 N N . LEU A 1 100 ? 13.013 2.095 -4.201 1.00 94.12 100 LEU A N 1
ATOM 832 C CA . LEU A 1 100 ? 12.573 1.120 -5.206 1.00 94.12 100 LEU A CA 1
ATOM 833 C C . LEU A 1 100 ? 11.791 1.765 -6.354 1.00 94.12 100 LEU A C 1
ATOM 835 O O . LEU A 1 100 ? 11.988 1.389 -7.507 1.00 94.12 100 LEU A O 1
ATOM 839 N N . VAL A 1 101 ? 10.923 2.739 -6.081 1.00 94.38 101 VAL A N 1
ATOM 840 C CA . VAL A 1 101 ? 10.152 3.442 -7.120 1.00 94.38 101 VAL A CA 1
ATOM 841 C C . VAL A 1 101 ? 11.095 4.256 -8.010 1.00 94.38 101 VAL A C 1
ATOM 843 O O . VAL A 1 101 ? 11.127 4.059 -9.223 1.00 94.38 101 VAL A O 1
ATOM 846 N N . LEU A 1 102 ? 11.938 5.111 -7.428 1.00 92.06 102 LEU A N 1
ATOM 847 C CA . LEU A 1 102 ? 12.897 5.912 -8.200 1.00 92.06 102 LEU A CA 1
ATOM 848 C C . LEU A 1 102 ? 13.969 5.033 -8.862 1.00 92.06 102 LEU A C 1
ATOM 850 O O . LEU A 1 102 ? 14.338 5.234 -10.020 1.00 92.06 102 LEU A O 1
ATOM 854 N N . GLY A 1 103 ? 14.416 4.010 -8.142 1.00 89.94 103 GLY A N 1
ATOM 855 C CA . GLY A 1 103 ? 15.383 3.025 -8.592 1.00 89.94 103 GLY A CA 1
ATOM 856 C C . GLY A 1 103 ? 14.936 2.204 -9.771 1.00 89.94 103 GLY A C 1
ATOM 857 O O . GLY A 1 103 ? 15.656 2.100 -10.759 1.00 89.94 103 GLY A O 1
ATOM 858 N N . SER A 1 104 ? 13.729 1.651 -9.691 1.00 90.00 104 SER A N 1
ATOM 859 C CA . SER A 1 104 ? 13.143 0.884 -10.785 1.00 90.00 104 SER A CA 1
ATOM 860 C C . SER A 1 104 ? 12.918 1.754 -12.018 1.00 90.00 104 SER A C 1
ATOM 862 O O . SER A 1 104 ? 13.146 1.282 -13.127 1.00 90.00 104 SER A O 1
ATOM 864 N N . ALA A 1 105 ? 12.574 3.035 -11.860 1.00 89.00 105 ALA A N 1
ATOM 865 C CA . ALA A 1 105 ? 12.504 3.961 -12.987 1.00 89.00 105 ALA A CA 1
ATOM 866 C C . ALA A 1 105 ? 13.880 4.181 -13.644 1.00 89.00 105 ALA A C 1
ATOM 868 O O . ALA A 1 105 ? 13.996 4.107 -14.867 1.00 89.00 105 ALA A O 1
ATOM 869 N N . HIS A 1 106 ? 14.936 4.379 -12.848 1.00 86.31 106 HIS A N 1
ATOM 870 C CA . HIS A 1 106 ? 16.298 4.572 -13.356 1.00 86.31 106 HIS A CA 1
ATOM 871 C C . HIS A 1 106 ? 16.890 3.297 -13.987 1.00 86.31 106 HIS A C 1
ATOM 873 O O . HIS A 1 106 ? 17.497 3.340 -15.057 1.00 86.31 106 HIS A O 1
ATOM 879 N N . ALA A 1 107 ? 16.658 2.145 -13.357 1.00 84.44 107 ALA A N 1
ATOM 880 C CA . ALA A 1 107 ? 17.121 0.826 -13.787 1.00 84.44 107 ALA A CA 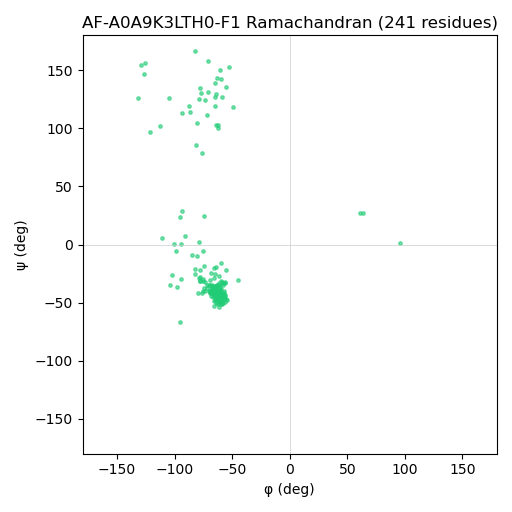1
ATOM 881 C C . ALA A 1 107 ? 16.272 0.212 -14.916 1.00 84.44 107 ALA A C 1
ATOM 883 O O . ALA A 1 107 ? 16.537 -0.912 -15.336 1.00 84.44 107 ALA A O 1
ATOM 884 N N . ARG A 1 108 ? 15.251 0.929 -15.411 1.00 85.88 108 ARG A N 1
ATOM 885 C CA . ARG A 1 108 ? 14.288 0.458 -16.426 1.00 85.88 108 ARG A CA 1
ATOM 886 C C . ARG A 1 108 ? 13.481 -0.769 -15.974 1.00 85.88 108 ARG A C 1
ATOM 888 O O . ARG A 1 108 ? 12.977 -1.522 -16.788 1.00 85.88 108 ARG A O 1
ATOM 895 N N . LEU A 1 109 ? 13.286 -0.955 -14.675 1.00 87.69 109 LEU A N 1
ATOM 896 C CA . LEU A 1 109 ? 12.463 -2.012 -14.073 1.00 87.69 109 LEU A CA 1
ATOM 897 C C . LEU A 1 109 ? 11.026 -1.556 -13.802 1.00 87.69 109 LEU A C 1
ATOM 899 O O . LEU A 1 109 ? 10.370 -2.046 -12.884 1.00 87.69 109 LEU A O 1
ATOM 903 N N . THR A 1 110 ? 10.525 -0.611 -14.597 1.00 90.19 110 THR A N 1
ATOM 904 C CA . THR A 1 110 ? 9.212 0.003 -14.378 1.00 90.19 110 THR A CA 1
ATOM 905 C C . THR A 1 110 ? 8.072 -1.003 -14.444 1.00 90.19 110 THR A C 1
ATOM 907 O O . THR A 1 110 ? 7.124 -0.874 -13.683 1.00 90.19 110 THR A O 1
ATOM 910 N N . ARG A 1 111 ? 8.172 -2.051 -15.272 1.00 91.19 111 ARG A N 1
ATOM 911 C CA . ARG A 1 111 ? 7.165 -3.126 -15.319 1.00 91.19 111 ARG A CA 1
ATOM 912 C C . ARG A 1 111 ? 7.062 -3.874 -13.991 1.00 91.19 111 ARG A C 1
ATOM 914 O O . ARG A 1 111 ? 5.966 -4.000 -13.458 1.00 91.19 111 ARG A O 1
ATOM 921 N N . PHE A 1 112 ? 8.193 -4.287 -13.412 1.00 90.44 112 PHE A N 1
ATOM 922 C CA . PHE A 1 112 ? 8.218 -4.928 -12.093 1.00 90.44 112 PHE A CA 1
ATOM 923 C C . PHE A 1 112 ? 7.656 -4.024 -11.000 1.00 90.44 112 PHE A C 1
ATOM 925 O O . PHE A 1 112 ? 6.811 -4.461 -10.220 1.00 90.44 112 PHE A O 1
ATOM 932 N N . GLY A 1 113 ? 8.101 -2.767 -10.944 1.00 92.25 113 GLY A N 1
ATOM 933 C CA . GLY A 1 113 ? 7.590 -1.846 -9.934 1.00 92.25 113 GLY A CA 1
ATOM 934 C C . GLY A 1 113 ? 6.102 -1.550 -10.131 1.00 92.25 113 GLY A C 1
ATOM 935 O O . GLY A 1 113 ? 5.357 -1.610 -9.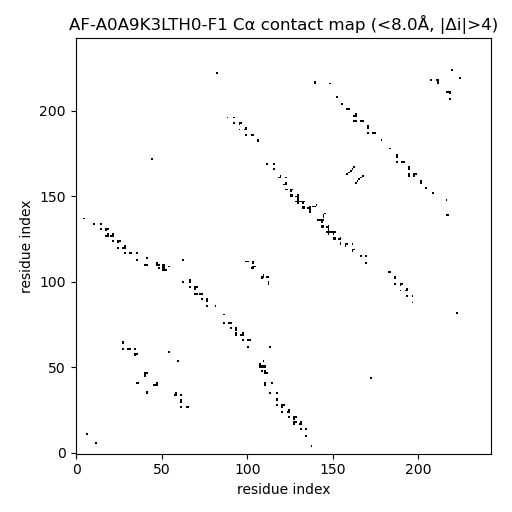162 1.00 92.25 113 GLY A O 1
ATOM 936 N N . GLY A 1 114 ? 5.634 -1.378 -11.370 1.00 93.56 114 GLY A N 1
ATOM 937 C CA . GLY A 1 114 ? 4.215 -1.204 -11.690 1.00 93.56 114 GLY A CA 1
ATOM 938 C C . GLY A 1 114 ? 3.347 -2.383 -11.250 1.00 93.56 114 GLY A C 1
ATOM 939 O O . GLY A 1 114 ? 2.292 -2.168 -10.661 1.00 93.56 114 GLY A O 1
ATOM 940 N N . VAL A 1 115 ? 3.812 -3.618 -11.467 1.00 94.31 115 VAL A N 1
ATOM 941 C CA . VAL A 1 115 ? 3.150 -4.831 -10.960 1.00 94.31 115 VAL A CA 1
ATOM 942 C C . VAL A 1 115 ? 3.066 -4.792 -9.432 1.00 94.31 115 VAL A C 1
ATOM 944 O O . VAL A 1 115 ? 1.982 -4.939 -8.876 1.00 94.31 115 VAL A O 1
ATOM 947 N N . ILE A 1 116 ? 4.182 -4.549 -8.738 1.00 94.44 116 ILE A N 1
ATOM 948 C CA . ILE A 1 116 ? 4.211 -4.509 -7.266 1.00 94.44 116 ILE A CA 1
ATOM 949 C C . ILE A 1 116 ? 3.258 -3.429 -6.731 1.00 94.44 116 ILE A C 1
ATOM 951 O O . ILE A 1 116 ? 2.420 -3.727 -5.882 1.00 94.44 116 ILE A O 1
ATOM 955 N N . MET A 1 117 ? 3.346 -2.205 -7.257 1.00 94.81 117 MET A N 1
ATOM 956 C CA . MET A 1 117 ? 2.507 -1.064 -6.869 1.00 94.81 117 MET A CA 1
ATOM 957 C C . MET A 1 117 ? 1.017 -1.373 -7.053 1.00 94.81 117 MET A C 1
ATOM 959 O O . MET A 1 117 ? 0.232 -1.179 -6.126 1.00 94.81 117 MET A O 1
ATOM 963 N N . PHE A 1 118 ? 0.643 -1.940 -8.206 1.00 94.50 118 PHE A N 1
ATOM 964 C CA . PHE A 1 118 ? -0.742 -2.283 -8.521 1.00 94.50 118 PHE A CA 1
ATOM 965 C C . PHE A 1 118 ? -1.365 -3.226 -7.493 1.00 94.50 118 PHE A C 1
ATOM 967 O O . PHE A 1 118 ? -2.486 -2.992 -7.052 1.00 94.50 118 PHE A O 1
ATOM 974 N N . PHE A 1 119 ? -0.658 -4.289 -7.099 1.00 93.19 119 PHE A N 1
ATOM 975 C CA . PHE A 1 119 ? -1.190 -5.253 -6.133 1.00 93.19 119 PHE A CA 1
ATOM 976 C C . PHE A 1 119 ? -1.114 -4.750 -4.686 1.00 93.19 119 PHE A C 1
ATOM 978 O O . PHE A 1 119 ? -1.943 -5.142 -3.865 1.00 93.19 119 PHE A O 1
ATOM 985 N N . PHE A 1 120 ? -0.151 -3.884 -4.358 1.00 92.75 120 PHE A N 1
ATOM 986 C CA . PHE A 1 120 ? 0.041 -3.387 -2.993 1.00 92.75 120 PHE A CA 1
ATOM 987 C C . PHE A 1 120 ? -1.040 -2.403 -2.547 1.00 92.75 120 PHE A C 1
ATOM 989 O O . PHE A 1 120 ? -1.392 -2.424 -1.367 1.00 92.75 120 PHE A O 1
ATOM 996 N N . ASP A 1 121 ? -1.565 -1.573 -3.453 1.00 89.81 121 ASP A N 1
ATOM 997 C CA . ASP A 1 121 ? -2.488 -0.482 -3.107 1.00 89.81 121 ASP A CA 1
ATOM 998 C C . ASP A 1 121 ? -3.840 -0.971 -2.548 1.00 89.81 121 ASP A C 1
ATOM 1000 O O . ASP A 1 121 ? -4.464 -0.296 -1.728 1.00 89.81 121 ASP A O 1
ATOM 1004 N N . TRP A 1 122 ? -4.295 -2.165 -2.940 1.00 91.62 122 TRP A N 1
ATOM 1005 C CA . TRP A 1 122 ? -5.645 -2.640 -2.609 1.00 91.62 122 TRP A CA 1
ATOM 1006 C C . TRP A 1 122 ? -5.832 -3.059 -1.153 1.00 91.62 122 TRP A C 1
ATOM 1008 O O . TRP A 1 122 ? -6.928 -2.908 -0.614 1.00 91.62 122 TRP A O 1
ATOM 1018 N N . ALA A 1 123 ? -4.793 -3.592 -0.507 1.00 92.19 123 ALA A N 1
ATOM 1019 C CA . ALA A 1 123 ? -4.922 -4.108 0.854 1.00 92.19 123 ALA A CA 1
ATOM 1020 C C . ALA A 1 123 ? -5.150 -2.983 1.878 1.00 92.19 123 ALA A C 1
ATOM 1022 O O . ALA A 1 123 ? -5.849 -3.183 2.865 1.00 92.19 123 ALA A O 1
ATOM 1023 N N . ASP A 1 124 ? -4.623 -1.780 1.649 1.00 91.75 124 ASP A N 1
ATOM 1024 C CA . ASP A 1 124 ? -4.681 -0.718 2.661 1.00 91.75 124 ASP A CA 1
ATOM 1025 C C . ASP A 1 124 ? -6.049 -0.028 2.736 1.00 91.75 124 ASP A C 1
ATOM 1027 O O . ASP A 1 124 ? -6.409 0.508 3.785 1.00 91.75 124 ASP A O 1
ATOM 1031 N N . ILE A 1 125 ? -6.854 -0.095 1.669 1.00 94.81 125 ILE A N 1
ATOM 1032 C CA . ILE A 1 125 ? -8.186 0.522 1.627 1.00 94.81 125 ILE A CA 1
ATOM 1033 C C . ILE A 1 125 ? -9.111 -0.090 2.702 1.00 94.81 125 ILE A C 1
ATOM 1035 O O . ILE A 1 125 ? -9.599 0.666 3.545 1.00 94.81 125 ILE A O 1
ATOM 1039 N N . PRO A 1 126 ? -9.313 -1.426 2.782 1.00 96.06 126 PRO A N 1
ATOM 1040 C CA . PRO A 1 126 ? -10.102 -2.023 3.860 1.00 96.06 126 PRO A CA 1
ATOM 1041 C C . PRO A 1 126 ? -9.574 -1.721 5.265 1.00 96.06 126 PRO A C 1
ATOM 1043 O O . PRO A 1 126 ? -10.375 -1.522 6.174 1.00 96.06 126 PRO A O 1
ATOM 1046 N N . LEU A 1 127 ? -8.251 -1.630 5.458 1.00 94.62 127 LEU A N 1
ATOM 1047 C CA . LEU A 1 127 ? -7.666 -1.274 6.756 1.00 94.62 127 LEU A CA 1
ATOM 1048 C C . LEU A 1 127 ? -8.041 0.152 7.178 1.00 94.62 127 LEU A C 1
ATOM 1050 O O . LEU A 1 127 ? -8.371 0.388 8.342 1.00 94.62 127 LEU A O 1
ATOM 1054 N N . LEU A 1 128 ? -7.967 1.110 6.253 1.00 94.19 128 LEU A N 1
ATOM 1055 C CA . LEU A 1 128 ? -8.328 2.504 6.514 1.00 94.19 128 LEU A CA 1
ATOM 1056 C C . LEU A 1 128 ? -9.828 2.637 6.793 1.00 94.19 128 LEU A C 1
ATOM 1058 O O . LEU A 1 128 ? -10.204 3.296 7.764 1.00 94.19 128 LEU A O 1
ATOM 1062 N N . CYS A 1 129 ? -10.669 1.934 6.030 1.00 94.06 129 CYS A N 1
ATOM 1063 C CA . CYS A 1 129 ? -12.103 1.852 6.297 1.00 94.06 129 CYS A CA 1
ATOM 1064 C C . CYS A 1 129 ? -12.390 1.233 7.675 1.00 94.06 129 CYS A C 1
ATOM 1066 O O . CYS A 1 129 ? -13.175 1.788 8.439 1.00 94.06 129 CYS A O 1
ATOM 1068 N N . ALA A 1 130 ? -11.711 0.137 8.040 1.00 93.88 130 ALA A N 1
ATOM 1069 C CA . ALA A 1 130 ? -11.865 -0.503 9.346 1.00 93.88 130 ALA A CA 1
ATOM 1070 C C . ALA A 1 130 ? -11.544 0.466 10.492 1.00 93.88 130 ALA A C 1
ATOM 1072 O O . ALA A 1 130 ? -12.293 0.558 11.464 1.00 93.88 130 ALA A O 1
ATOM 1073 N N . LYS A 1 131 ? -10.453 1.231 10.363 1.00 91.38 131 LYS A N 1
ATOM 1074 C CA . LYS A 1 131 ? -10.071 2.261 11.339 1.00 91.38 131 LYS A CA 1
ATOM 1075 C C . LYS A 1 131 ? -11.105 3.381 11.426 1.00 91.38 131 LYS A C 1
ATOM 1077 O O . LYS A 1 131 ? -11.459 3.772 12.533 1.00 91.38 131 LYS A O 1
ATOM 1082 N N . ALA A 1 132 ? -11.604 3.872 10.292 1.00 92.12 132 ALA A N 1
ATOM 1083 C CA . ALA A 1 132 ? -12.635 4.907 10.262 1.00 92.12 132 ALA A CA 1
ATOM 1084 C C . ALA A 1 132 ? -13.929 4.439 10.953 1.00 92.12 132 ALA A C 1
ATOM 1086 O O . ALA A 1 132 ? -14.441 5.146 11.818 1.00 92.12 132 ALA A O 1
ATOM 1087 N N . CYS A 1 133 ? -14.402 3.223 10.653 1.00 91.69 133 CYS A N 1
ATOM 1088 C CA . CYS A 1 133 ? -15.558 2.620 11.322 1.00 91.69 133 CYS A CA 1
ATOM 1089 C C . CYS A 1 133 ? -15.321 2.451 12.828 1.00 91.69 133 CYS A C 1
ATOM 1091 O O . CYS A 1 133 ? -16.185 2.808 13.624 1.00 91.69 133 CYS A O 1
ATOM 1093 N N . LYS A 1 134 ? -14.130 1.989 13.230 1.00 88.81 134 LYS A N 1
ATOM 1094 C CA . LYS A 1 134 ? -13.767 1.840 14.646 1.00 88.81 134 LYS A CA 1
ATOM 1095 C C . LYS A 1 134 ? -13.771 3.177 15.392 1.00 88.81 134 LYS A C 1
ATOM 1097 O O . LYS A 1 134 ? -14.212 3.226 16.532 1.00 88.81 134 LYS A O 1
ATOM 1102 N N . TYR A 1 135 ? -13.302 4.263 14.772 1.00 87.81 135 TYR A N 1
ATOM 1103 C CA . TYR A 1 135 ? -13.357 5.588 15.397 1.00 87.81 135 TYR A CA 1
ATOM 1104 C C . TYR A 1 135 ? -14.789 6.075 15.604 1.00 87.81 135 TYR A C 1
ATOM 1106 O O . TYR A 1 135 ? -15.061 6.738 16.602 1.00 87.81 135 TYR A O 1
ATOM 1114 N N . LEU A 1 136 ? -15.699 5.760 14.683 1.00 87.75 136 LEU A N 1
ATOM 1115 C CA . LEU A 1 136 ? -17.105 6.142 14.798 1.00 87.75 136 LEU A CA 1
ATOM 1116 C C . LEU A 1 136 ? -17.862 5.286 15.821 1.00 87.75 136 LEU A C 1
ATOM 1118 O O . LEU A 1 136 ? -18.735 5.817 16.496 1.00 87.75 136 LEU A O 1
ATOM 1122 N N . SER A 1 137 ? -17.474 4.022 15.992 1.00 85.50 137 SER A N 1
ATOM 1123 C CA . SER A 1 137 ? -18.106 3.090 16.930 1.00 85.50 137 SER A CA 1
ATOM 1124 C C . SER A 1 137 ? -18.133 3.617 18.368 1.00 85.50 137 SER A C 1
ATOM 1126 O O . SER A 1 137 ? -17.132 4.144 18.866 1.00 85.50 137 SER A O 1
ATOM 1128 N N . GLU A 1 138 ? -19.270 3.469 19.044 1.00 77.56 138 GLU A N 1
ATOM 1129 C CA . GLU A 1 138 ? -19.457 3.890 20.445 1.00 77.56 138 GLU A CA 1
ATOM 1130 C C . GLU A 1 138 ? -19.445 2.714 21.427 1.00 77.56 138 GLU A C 1
ATOM 1132 O O . GLU A 1 138 ? -18.901 2.838 22.522 1.00 77.56 138 GLU A O 1
ATOM 1137 N N . ASP A 1 139 ? -19.981 1.566 21.011 1.00 76.69 139 ASP A N 1
ATOM 1138 C CA . ASP A 1 139 ? -20.090 0.354 21.825 1.00 76.69 139 ASP A CA 1
ATOM 1139 C C . ASP A 1 139 ? -19.470 -0.851 21.087 1.00 76.69 139 ASP A C 1
ATOM 1141 O O . ASP A 1 139 ? -19.560 -0.930 19.858 1.00 76.69 139 ASP A O 1
ATOM 1145 N N . PRO A 1 140 ? -18.855 -1.814 21.796 1.00 71.12 140 PRO A N 1
ATOM 1146 C CA . PRO A 1 140 ? -18.479 -3.121 21.253 1.00 71.12 140 PRO A CA 1
ATOM 1147 C C . PRO A 1 140 ? -19.534 -3.844 20.396 1.00 71.12 140 PRO A C 1
ATOM 1149 O O . PRO A 1 140 ? -19.166 -4.611 19.505 1.00 71.12 140 PRO A O 1
ATOM 1152 N N . GLN A 1 141 ? -20.822 -3.637 20.673 1.00 75.94 141 GLN A N 1
ATOM 1153 C CA . GLN A 1 141 ? -21.951 -4.273 19.984 1.00 75.94 141 GLN A CA 1
ATOM 1154 C C . GLN A 1 141 ? -22.515 -3.430 18.829 1.00 75.94 141 GLN A C 1
ATOM 1156 O O . GLN A 1 141 ? -23.466 -3.847 18.167 1.00 75.94 141 GLN A O 1
ATOM 1161 N N . ASP A 1 142 ? -21.935 -2.258 18.568 1.00 85.75 142 ASP A N 1
ATOM 1162 C CA . ASP A 1 142 ? -22.330 -1.382 17.469 1.00 85.75 142 ASP A CA 1
ATOM 1163 C C . ASP A 1 142 ? -22.105 -2.069 16.107 1.00 85.75 142 ASP A C 1
ATOM 1165 O O . ASP A 1 142 ? -21.111 -2.770 15.872 1.00 85.75 142 ASP A O 1
ATOM 1169 N N . ILE A 1 143 ? -23.016 -1.826 15.163 1.00 88.56 143 ILE A N 1
ATOM 1170 C CA . ILE A 1 143 ? -22.893 -2.290 13.780 1.00 88.56 143 ILE A CA 1
ATOM 1171 C C . ILE A 1 143 ? -21.583 -1.805 13.146 1.00 88.56 143 ILE A C 1
ATOM 1173 O O . ILE A 1 143 ? -20.972 -2.533 12.361 1.00 88.56 143 ILE A O 1
ATOM 1177 N N . LEU A 1 144 ? -21.100 -0.617 13.529 1.00 90.12 144 LEU A N 1
ATOM 1178 C CA . LEU A 1 144 ? -19.826 -0.078 13.056 1.00 90.12 144 LEU A CA 1
ATOM 1179 C C . LEU A 1 144 ? -18.620 -0.873 13.570 1.00 90.12 144 LEU A C 1
ATOM 1181 O O . LEU A 1 144 ? -17.672 -1.070 12.805 1.00 90.12 144 LEU A O 1
ATOM 1185 N N . GLN A 1 145 ? -18.662 -1.396 14.801 1.00 89.19 145 GLN A N 1
ATOM 1186 C CA . GLN A 1 145 ? -17.623 -2.292 15.319 1.00 89.19 145 GLN A CA 1
ATOM 1187 C C . GLN A 1 145 ? -17.607 -3.617 14.551 1.00 89.19 145 GLN A C 1
ATOM 1189 O O . GLN A 1 145 ? -16.539 -4.123 14.196 1.00 89.19 145 GLN A O 1
ATOM 1194 N N . ILE A 1 146 ? -18.786 -4.165 14.243 1.00 89.25 146 ILE A N 1
ATOM 1195 C CA . ILE A 1 146 ? -18.914 -5.398 13.455 1.00 89.25 146 ILE A CA 1
ATOM 1196 C C . ILE A 1 146 ? -18.340 -5.187 12.049 1.00 89.25 146 ILE A C 1
ATOM 1198 O O . ILE A 1 146 ? -17.536 -6.000 11.585 1.00 89.25 146 ILE A O 1
ATOM 1202 N N . ILE A 1 147 ? -18.694 -4.079 11.389 1.00 93.56 147 ILE A N 1
ATOM 1203 C CA . ILE A 1 147 ? -18.152 -3.714 10.074 1.00 93.56 147 ILE A CA 1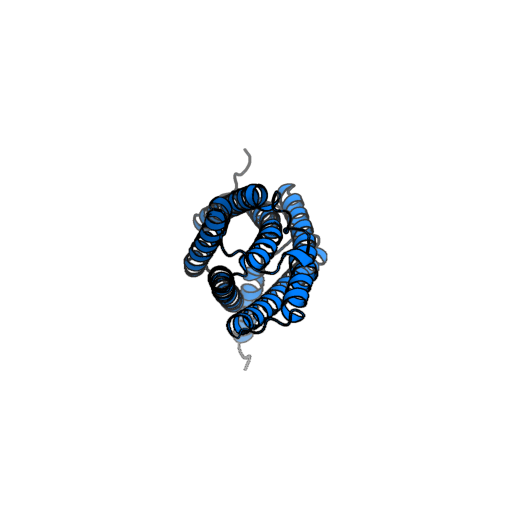
ATOM 1204 C C . ILE A 1 147 ? -16.631 -3.532 10.150 1.00 93.56 147 ILE A C 1
ATOM 1206 O O . ILE A 1 147 ? -15.916 -4.075 9.309 1.00 93.56 147 ILE A O 1
ATOM 1210 N N . ALA A 1 148 ? -16.115 -2.842 11.172 1.00 92.94 148 ALA A N 1
ATOM 1211 C CA . ALA A 1 148 ? -14.679 -2.656 11.368 1.00 92.94 148 ALA A CA 1
ATOM 1212 C C . ALA A 1 148 ? -13.936 -3.995 11.504 1.00 92.94 148 ALA A C 1
ATOM 1214 O O . ALA A 1 148 ? -12.907 -4.198 10.859 1.00 92.94 148 ALA A O 1
ATOM 1215 N N . ASN A 1 149 ? -14.483 -4.933 12.282 1.00 91.75 149 ASN A N 1
ATOM 1216 C CA . ASN A 1 149 ? -13.911 -6.267 12.456 1.00 91.75 149 ASN A CA 1
ATOM 1217 C C . ASN A 1 149 ? -13.897 -7.062 11.140 1.00 91.75 149 ASN A C 1
ATOM 1219 O O . ASN A 1 149 ? -12.886 -7.686 10.816 1.00 91.75 149 ASN A O 1
ATOM 1223 N N . ARG A 1 150 ? -14.974 -7.000 10.344 1.00 94.31 150 ARG A N 1
ATOM 1224 C CA . ARG A 1 150 ? -15.044 -7.676 9.035 1.00 94.31 150 ARG A CA 1
ATOM 1225 C C . ARG A 1 150 ? -14.117 -7.058 7.997 1.00 94.31 150 ARG A C 1
ATOM 1227 O O . ARG A 1 150 ? -13.472 -7.784 7.245 1.00 94.31 150 ARG A O 1
ATOM 1234 N N . LEU A 1 151 ? -13.993 -5.735 7.982 1.00 95.81 151 LEU A N 1
ATOM 1235 C CA . LEU A 1 151 ? -13.028 -5.043 7.130 1.00 95.81 151 LEU A CA 1
ATOM 1236 C C . LEU A 1 151 ? -11.586 -5.378 7.523 1.00 95.81 151 LEU A C 1
ATOM 1238 O O . LEU A 1 151 ? -10.748 -5.553 6.642 1.00 95.81 151 LEU A O 1
ATOM 1242 N N . PHE A 1 152 ? -11.298 -5.516 8.820 1.00 95.19 152 PHE A N 1
ATOM 1243 C CA . PHE A 1 152 ? -9.985 -5.943 9.305 1.00 95.19 152 PHE A CA 1
ATOM 1244 C C . PHE A 1 152 ? -9.662 -7.395 8.916 1.00 95.19 152 PHE A C 1
ATOM 1246 O O . PHE A 1 152 ? -8.540 -7.683 8.502 1.00 95.19 152 PHE A O 1
ATOM 1253 N N . GLU A 1 153 ? -10.637 -8.302 8.997 1.00 95.31 153 GLU A N 1
ATOM 1254 C CA . GLU A 1 153 ? -10.497 -9.686 8.528 1.00 95.31 153 GLU A CA 1
ATOM 1255 C C . GLU A 1 153 ? -10.215 -9.737 7.019 1.00 95.31 153 GLU A C 1
ATOM 1257 O O . GLU A 1 153 ? -9.251 -10.368 6.581 1.00 95.31 153 GLU A O 1
ATOM 1262 N N . PHE A 1 154 ? -10.997 -9.001 6.226 1.00 97.06 154 PHE A N 1
ATOM 1263 C CA . PHE A 1 154 ? -10.795 -8.904 4.782 1.00 97.06 154 PHE A CA 1
ATOM 1264 C C . PHE A 1 154 ? -9.426 -8.303 4.428 1.00 97.06 154 PHE A C 1
ATOM 1266 O O . PHE A 1 154 ? -8.717 -8.827 3.567 1.00 97.06 154 PHE A O 1
ATOM 1273 N N . PHE A 1 155 ? -9.014 -7.253 5.144 1.00 96.94 155 PHE A N 1
ATOM 1274 C CA . PHE A 1 155 ? -7.667 -6.695 5.063 1.00 96.94 155 PHE A CA 1
ATOM 1275 C C . PHE A 1 155 ? -6.593 -7.756 5.317 1.00 96.94 155 PHE A C 1
ATOM 1277 O O . PHE A 1 155 ? -5.647 -7.846 4.540 1.00 96.94 155 PHE A O 1
ATOM 1284 N N . ALA A 1 156 ? -6.723 -8.562 6.374 1.00 96.81 156 ALA A N 1
ATOM 1285 C CA . ALA A 1 156 ? -5.722 -9.564 6.728 1.00 96.81 156 ALA A CA 1
ATOM 1286 C C . ALA A 1 156 ? -5.541 -10.612 5.616 1.00 96.81 156 ALA A C 1
ATOM 1288 O O . ALA A 1 156 ? -4.407 -10.941 5.256 1.00 96.81 156 ALA A O 1
ATOM 1289 N N . VAL A 1 157 ? -6.645 -11.082 5.024 1.00 97.25 157 VAL A N 1
ATOM 1290 C CA . VAL A 1 157 ? -6.620 -12.022 3.890 1.00 97.25 157 VAL A CA 1
ATOM 1291 C C . VAL A 1 157 ? -5.971 -11.383 2.661 1.00 97.25 157 VAL A C 1
ATOM 1293 O O . VAL A 1 157 ? -5.078 -11.981 2.056 1.00 97.25 157 VAL A O 1
ATOM 1296 N N . LEU A 1 158 ? -6.369 -10.155 2.311 1.00 96.69 158 LEU A N 1
ATOM 1297 C CA . LEU A 1 158 ? -5.776 -9.433 1.185 1.00 96.69 158 LEU A CA 1
ATOM 1298 C C . LEU A 1 158 ? -4.286 -9.171 1.389 1.00 96.69 158 LEU A C 1
ATOM 1300 O O . LEU A 1 158 ? -3.511 -9.362 0.456 1.00 96.69 158 LEU A O 1
ATOM 1304 N N . PHE A 1 159 ? -3.876 -8.766 2.591 1.00 97.06 159 PHE A N 1
ATOM 1305 C CA . PHE A 1 159 ? -2.475 -8.547 2.932 1.00 97.06 159 PHE A CA 1
ATOM 1306 C C . PHE A 1 159 ? -1.674 -9.834 2.725 1.00 97.06 159 PHE A C 1
ATOM 1308 O O . PHE A 1 159 ? -0.624 -9.808 2.087 1.00 97.06 159 PHE A O 1
ATOM 1315 N N . PHE A 1 160 ? -2.163 -10.972 3.227 1.00 97.25 160 PHE A N 1
ATOM 1316 C CA . PHE A 1 160 ? -1.484 -12.253 3.041 1.00 97.25 160 PHE A CA 1
ATOM 1317 C C . PHE A 1 160 ? -1.334 -12.601 1.553 1.00 97.25 160 PHE A C 1
ATOM 1319 O O . PHE A 1 160 ? -0.228 -12.890 1.091 1.00 97.25 160 PHE A O 1
ATOM 1326 N N . ALA A 1 161 ? -2.417 -12.507 0.779 1.00 97.19 161 ALA A N 1
ATOM 1327 C CA . ALA A 1 161 ? -2.396 -12.831 -0.643 1.00 97.19 161 ALA A CA 1
ATOM 1328 C C . ALA A 1 161 ? -1.438 -11.925 -1.439 1.00 97.19 161 ALA A C 1
ATOM 1330 O O . ALA A 1 161 ? -0.603 -12.420 -2.199 1.00 97.19 161 ALA A O 1
ATOM 1331 N N . THR A 1 162 ? -1.513 -10.606 -1.251 1.00 96.19 162 THR A N 1
ATOM 1332 C CA . THR A 1 162 ? -0.739 -9.648 -2.056 1.00 96.19 162 THR A CA 1
ATOM 1333 C C . THR A 1 162 ? 0.714 -9.529 -1.598 1.00 96.19 162 THR A C 1
ATOM 1335 O O . THR A 1 162 ? 1.615 -9.508 -2.435 1.00 96.19 162 THR A O 1
ATOM 1338 N N . ARG A 1 163 ? 0.974 -9.493 -0.285 1.00 95.31 163 ARG A N 1
ATOM 1339 C CA . ARG A 1 163 ? 2.296 -9.163 0.286 1.00 95.31 163 ARG A CA 1
ATOM 1340 C C . ARG A 1 163 ? 3.086 -10.373 0.765 1.00 95.31 163 ARG A C 1
ATOM 1342 O O . ARG A 1 163 ? 4.312 -10.313 0.773 1.00 95.31 163 ARG A O 1
ATOM 1349 N N . CYS A 1 164 ? 2.427 -11.471 1.136 1.00 95.31 164 CYS A N 1
ATOM 1350 C CA . CYS A 1 164 ? 3.125 -12.692 1.551 1.00 95.31 164 CYS A CA 1
ATOM 1351 C C . CYS A 1 164 ? 3.235 -13.716 0.421 1.00 95.31 164 CYS A C 1
ATOM 1353 O O . CYS A 1 164 ? 4.273 -14.360 0.311 1.00 95.31 164 CYS A O 1
ATOM 1355 N N . VAL A 1 165 ? 2.227 -13.848 -0.441 1.00 96.12 165 VAL A N 1
ATOM 1356 C CA . VAL A 1 165 ? 2.271 -14.817 -1.548 1.00 96.12 165 VAL A CA 1
ATOM 1357 C C . VAL A 1 165 ? 2.764 -14.155 -2.831 1.00 96.12 165 VAL A C 1
ATOM 1359 O O . VAL A 1 165 ? 3.867 -14.443 -3.298 1.00 96.12 165 VAL A O 1
ATOM 1362 N N . PHE A 1 166 ? 1.977 -13.231 -3.383 1.00 95.50 166 PHE A N 1
ATOM 1363 C CA . PHE A 1 166 ? 2.255 -12.644 -4.691 1.00 95.50 166 PHE A CA 1
ATOM 1364 C C . PHE A 1 166 ? 3.567 -11.850 -4.716 1.00 95.50 166 PHE A C 1
ATOM 1366 O O . PHE A 1 166 ? 4.394 -12.042 -5.604 1.00 95.50 166 PHE A O 1
ATOM 1373 N N . PHE A 1 167 ? 3.810 -10.998 -3.720 1.00 95.12 167 PHE A N 1
ATOM 1374 C CA . PHE A 1 167 ? 5.048 -10.224 -3.656 1.00 95.12 167 PHE A CA 1
ATOM 1375 C C . PHE A 1 167 ? 6.300 -11.104 -3.602 1.00 95.12 167 PHE A C 1
ATOM 1377 O O . PHE A 1 167 ? 7.242 -10.866 -4.353 1.00 95.12 167 PHE A O 1
ATOM 1384 N N . ASN A 1 168 ? 6.304 -12.151 -2.768 1.00 95.06 168 ASN A N 1
ATOM 1385 C CA . ASN A 1 168 ? 7.434 -13.080 -2.689 1.00 95.06 168 ASN A CA 1
ATOM 1386 C C . ASN A 1 168 ? 7.656 -13.819 -4.013 1.00 95.06 168 ASN A C 1
ATOM 1388 O O . ASN A 1 168 ? 8.801 -14.040 -4.400 1.00 95.06 168 ASN A O 1
ATOM 1392 N N . TYR A 1 169 ? 6.584 -14.133 -4.745 1.00 93.75 169 TYR A N 1
ATOM 1393 C CA . TYR A 1 169 ? 6.693 -14.669 -6.098 1.00 93.75 169 TYR A CA 1
ATOM 1394 C C . TYR A 1 169 ? 7.372 -13.683 -7.062 1.00 93.75 169 TYR A C 1
ATOM 1396 O O . TYR A 1 169 ? 8.302 -14.064 -7.771 1.00 93.75 169 TYR A O 1
ATOM 1404 N N . VAL A 1 170 ? 6.984 -12.402 -7.047 1.00 92.06 170 VAL A N 1
ATOM 1405 C CA . VAL A 1 170 ? 7.641 -11.371 -7.869 1.00 92.06 170 VAL A CA 1
ATOM 1406 C C . VAL A 1 170 ? 9.120 -11.227 -7.496 1.00 92.06 170 VAL A C 1
ATOM 1408 O O . VAL A 1 170 ? 9.973 -11.200 -8.382 1.00 92.06 170 VAL A O 1
ATOM 1411 N N . VAL A 1 171 ? 9.445 -11.193 -6.199 1.00 92.19 171 VAL A N 1
ATOM 1412 C CA . VAL A 1 171 ? 10.833 -11.124 -5.711 1.00 92.19 171 VAL A CA 1
ATOM 1413 C C . VAL A 1 171 ? 11.641 -12.338 -6.173 1.00 92.19 171 VAL A C 1
ATOM 1415 O O . VAL A 1 171 ? 12.759 -12.174 -6.661 1.00 92.19 171 VAL A O 1
ATOM 1418 N N . TYR A 1 172 ? 11.065 -13.540 -6.105 1.00 91.12 172 TYR A N 1
ATOM 1419 C CA . TYR A 1 172 ? 11.673 -14.755 -6.645 1.00 91.12 172 TYR A CA 1
ATOM 1420 C C . TYR A 1 172 ? 11.949 -14.636 -8.152 1.00 91.12 172 TYR A C 1
ATOM 1422 O O . TYR A 1 172 ? 13.048 -14.962 -8.600 1.00 91.12 172 TYR A O 1
ATOM 1430 N N . CYS A 1 173 ? 11.003 -14.108 -8.936 1.00 88.56 173 CYS A N 1
ATOM 1431 C CA . CYS A 1 173 ? 11.198 -13.881 -10.370 1.00 88.56 173 CYS A CA 1
ATOM 1432 C C . CYS A 1 173 ? 12.326 -12.882 -10.669 1.00 88.56 173 CYS A C 1
ATOM 1434 O O . CYS A 1 173 ? 13.090 -13.105 -11.607 1.00 88.56 173 CYS A O 1
ATOM 1436 N N . VAL A 1 174 ? 12.455 -11.809 -9.881 1.00 86.88 174 VAL A N 1
ATOM 1437 C CA . VAL A 1 174 ? 13.566 -10.846 -10.003 1.00 86.88 174 VAL A CA 1
ATOM 1438 C C . VAL A 1 174 ? 14.901 -11.505 -9.647 1.00 86.88 174 VAL A C 1
ATOM 1440 O O . VAL A 1 174 ? 15.909 -11.256 -10.306 1.00 86.88 174 VAL A O 1
ATOM 1443 N N . TRP A 1 175 ? 14.922 -12.355 -8.618 1.00 85.19 175 TRP A N 1
ATOM 1444 C CA . TRP A 1 175 ? 16.135 -13.032 -8.159 1.00 85.19 175 TRP A CA 1
ATOM 1445 C C . TRP A 1 175 ? 16.650 -14.065 -9.161 1.00 85.19 175 TRP A C 1
ATOM 1447 O O . TRP A 1 175 ? 17.848 -14.139 -9.418 1.00 85.19 175 TRP A O 1
ATOM 1457 N N . MET A 1 176 ? 15.734 -14.833 -9.754 1.00 84.00 176 MET A N 1
ATOM 1458 C CA . MET A 1 176 ? 16.046 -15.869 -10.739 1.00 84.00 176 MET A CA 1
ATOM 1459 C C . MET A 1 176 ? 16.399 -15.316 -12.119 1.00 84.00 176 MET A C 1
ATOM 1461 O O . MET A 1 176 ? 16.754 -16.095 -13.000 1.00 84.00 176 MET A O 1
ATOM 1465 N N . ASN A 1 177 ? 16.293 -14.004 -12.340 1.00 77.12 177 ASN A N 1
ATOM 1466 C CA . ASN A 1 177 ? 16.651 -13.415 -13.618 1.00 77.12 177 ASN A CA 1
ATOM 1467 C C . ASN A 1 177 ? 18.157 -13.079 -13.659 1.00 77.12 177 ASN A C 1
ATOM 1469 O O . ASN A 1 177 ? 18.604 -12.201 -12.909 1.00 77.12 177 ASN A O 1
ATOM 1473 N N . PRO A 1 178 ? 18.952 -13.747 -14.518 1.00 64.31 178 PRO A N 1
ATOM 1474 C CA . PRO A 1 178 ? 20.366 -13.443 -14.692 1.00 64.31 178 PRO A CA 1
ATOM 1475 C C . PRO A 1 178 ? 20.509 -12.163 -15.526 1.00 64.31 178 PRO A C 1
ATOM 1477 O O . PRO A 1 178 ? 20.742 -12.193 -16.729 1.00 64.31 178 PRO A O 1
ATOM 1480 N N . SER A 1 179 ? 20.310 -11.009 -14.895 1.00 62.31 179 SER A N 1
ATOM 1481 C CA . SER A 1 179 ? 20.553 -9.703 -15.506 1.00 62.31 179 SER A CA 1
ATOM 1482 C C . SER A 1 179 ? 22.013 -9.288 -15.300 1.00 62.31 179 SER A C 1
ATOM 1484 O O . SER A 1 179 ? 22.436 -9.085 -14.163 1.00 62.31 179 SER A O 1
ATOM 1486 N N . ASP A 1 180 ? 22.756 -9.097 -16.388 1.00 53.19 180 ASP A N 1
ATOM 1487 C CA . ASP A 1 180 ? 24.211 -8.853 -16.422 1.00 53.19 180 ASP A CA 1
ATOM 1488 C C . ASP A 1 180 ? 24.645 -7.432 -15.988 1.00 53.19 180 ASP A C 1
ATOM 1490 O O . ASP A 1 180 ? 25.668 -6.903 -16.414 1.00 53.19 180 ASP A O 1
ATOM 1494 N N . THR A 1 181 ? 23.843 -6.734 -15.174 1.00 58.66 181 THR A N 1
ATOM 1495 C CA . THR A 1 181 ? 24.146 -5.344 -14.797 1.00 58.66 181 THR A CA 1
ATOM 1496 C C . THR A 1 181 ? 24.029 -5.110 -13.296 1.00 58.66 181 THR A C 1
ATOM 1498 O O . THR A 1 181 ? 22.986 -5.323 -12.685 1.00 58.66 181 THR A O 1
ATOM 1501 N N . ARG A 1 182 ? 25.107 -4.575 -12.706 1.00 59.41 182 ARG A N 1
ATOM 1502 C CA . ARG A 1 182 ? 25.232 -4.224 -11.275 1.00 59.41 182 ARG A CA 1
ATOM 1503 C C . ARG A 1 182 ? 24.143 -3.265 -10.771 1.00 59.41 182 ARG A C 1
ATOM 1505 O O . ARG A 1 182 ? 23.858 -3.211 -9.579 1.00 59.41 182 ARG A O 1
ATOM 1512 N N . ILE A 1 183 ? 23.510 -2.516 -11.680 1.00 59.16 183 ILE A N 1
ATOM 1513 C CA . ILE A 1 183 ? 22.365 -1.634 -11.392 1.00 59.16 183 ILE A CA 1
ATOM 1514 C C . ILE A 1 183 ? 21.140 -2.441 -10.910 1.00 59.16 183 ILE A C 1
ATOM 1516 O O . ILE A 1 183 ? 20.268 -1.882 -10.256 1.00 59.16 183 ILE A O 1
ATOM 1520 N N . PHE A 1 184 ? 21.072 -3.752 -11.160 1.00 69.44 184 PHE A N 1
ATOM 1521 C CA . PHE A 1 184 ? 19.985 -4.609 -10.676 1.00 69.44 184 PHE A CA 1
ATOM 1522 C C . PHE A 1 184 ? 20.179 -5.062 -9.226 1.00 69.44 184 PHE A C 1
ATOM 1524 O O . PHE A 1 184 ? 19.195 -5.358 -8.546 1.00 69.44 184 PHE A O 1
ATOM 1531 N N . ASP A 1 185 ? 21.417 -5.120 -8.734 1.00 80.12 185 ASP A N 1
ATOM 1532 C CA . ASP A 1 185 ? 21.703 -5.831 -7.487 1.00 80.12 185 ASP A CA 1
ATOM 1533 C C . ASP A 1 185 ? 21.208 -5.071 -6.257 1.00 80.12 185 ASP A C 1
ATOM 1535 O O . ASP A 1 185 ? 20.603 -5.662 -5.365 1.00 80.12 185 ASP A O 1
ATOM 1539 N N . TRP A 1 186 ? 21.357 -3.746 -6.224 1.00 85.31 186 TRP A N 1
ATOM 1540 C CA . TRP A 1 186 ? 20.864 -2.943 -5.101 1.00 85.31 186 TRP A CA 1
ATOM 1541 C C . TRP A 1 186 ? 19.329 -2.987 -4.976 1.00 85.31 186 TRP A C 1
ATOM 1543 O O . TRP A 1 186 ? 18.811 -3.082 -3.863 1.00 85.31 186 TRP A O 1
ATOM 1553 N N . CYS A 1 187 ? 18.598 -3.014 -6.099 1.00 87.00 187 CYS A N 1
ATOM 1554 C CA . CYS A 1 187 ? 17.142 -3.185 -6.109 1.00 87.00 187 CYS A CA 1
ATOM 1555 C C . CYS A 1 187 ? 16.727 -4.525 -5.483 1.00 87.00 187 CYS A C 1
ATOM 1557 O O . CYS A 1 187 ? 15.748 -4.569 -4.740 1.00 87.00 187 CYS A O 1
ATOM 1559 N N . LYS A 1 188 ? 17.484 -5.607 -5.723 1.00 89.06 188 LYS A N 1
ATOM 1560 C CA . LYS A 1 188 ? 17.231 -6.919 -5.102 1.00 89.06 188 LYS A CA 1
ATOM 1561 C C . LYS A 1 188 ? 17.357 -6.850 -3.579 1.00 89.06 188 LYS A C 1
ATOM 1563 O O . LYS A 1 188 ? 16.477 -7.343 -2.879 1.00 89.06 188 LYS A O 1
ATOM 1568 N N . TYR A 1 189 ? 18.394 -6.193 -3.055 1.00 91.25 189 TYR A N 1
ATOM 1569 C CA . TYR A 1 189 ? 18.559 -6.038 -1.605 1.00 91.25 189 TYR A CA 1
ATOM 1570 C C . TYR A 1 189 ? 17.451 -5.185 -0.976 1.00 91.25 189 TYR A C 1
ATOM 1572 O O . TYR A 1 189 ? 16.924 -5.549 0.074 1.00 91.25 189 TYR A O 1
ATOM 1580 N N . LEU A 1 190 ? 17.028 -4.098 -1.630 1.00 94.12 190 LEU A N 1
ATOM 1581 C CA . LEU A 1 190 ? 15.887 -3.304 -1.162 1.00 94.12 190 LEU A CA 1
ATOM 1582 C C . LEU A 1 190 ? 14.574 -4.102 -1.165 1.00 94.12 190 LEU A C 1
ATOM 1584 O O . LEU A 1 190 ? 13.785 -3.981 -0.228 1.00 94.12 190 LEU A O 1
ATOM 1588 N N . LEU A 1 191 ? 14.349 -4.952 -2.173 1.00 94.19 191 LEU A N 1
ATOM 1589 C CA . LEU A 1 191 ? 13.203 -5.863 -2.202 1.00 94.19 191 LEU A CA 1
ATOM 1590 C C . LEU A 1 191 ? 13.234 -6.851 -1.027 1.00 94.19 191 LEU A C 1
ATOM 1592 O O . LEU A 1 191 ? 12.195 -7.075 -0.412 1.00 94.19 191 LEU A O 1
ATOM 1596 N N . LEU A 1 192 ? 14.402 -7.392 -0.666 1.00 94.56 192 LEU A N 1
ATOM 1597 C CA . LEU A 1 192 ? 14.541 -8.273 0.502 1.00 94.56 192 LEU A CA 1
ATOM 1598 C C . LEU A 1 192 ? 14.240 -7.549 1.820 1.00 94.56 192 LEU A C 1
ATOM 1600 O O . LEU A 1 192 ? 13.555 -8.106 2.679 1.00 94.56 192 LEU A O 1
ATOM 1604 N N . ILE A 1 193 ? 14.688 -6.298 1.972 1.00 96.44 193 ILE A N 1
ATOM 1605 C CA . ILE A 1 193 ? 14.319 -5.472 3.133 1.00 96.44 193 ILE A CA 1
ATOM 1606 C C . ILE A 1 193 ? 12.799 -5.285 3.173 1.00 96.44 193 ILE A C 1
ATOM 1608 O O . ILE A 1 193 ? 12.181 -5.438 4.228 1.00 96.44 193 ILE A O 1
ATOM 1612 N N . LEU A 1 194 ? 12.178 -5.012 2.021 1.00 95.75 194 LEU A N 1
ATOM 1613 C CA . LEU A 1 194 ? 10.730 -4.870 1.933 1.00 95.75 194 LEU A CA 1
ATOM 1614 C C . LEU A 1 194 ? 10.007 -6.173 2.313 1.00 95.75 194 LEU A C 1
ATOM 1616 O O . LEU A 1 194 ? 9.031 -6.101 3.052 1.00 95.75 194 LEU A O 1
ATOM 1620 N N . VAL A 1 195 ? 10.504 -7.349 1.905 1.00 96.75 195 VAL A N 1
ATOM 1621 C CA . VAL A 1 195 ? 9.973 -8.661 2.338 1.00 96.75 195 VAL A CA 1
ATOM 1622 C C . VAL A 1 195 ? 10.035 -8.804 3.859 1.00 96.75 195 VAL A C 1
ATOM 1624 O O . VAL A 1 195 ? 9.030 -9.162 4.471 1.00 96.75 195 VAL A O 1
ATOM 1627 N N . GLY A 1 196 ? 11.173 -8.479 4.480 1.00 97.06 196 GLY A N 1
ATOM 1628 C CA . GLY A 1 196 ? 11.327 -8.523 5.939 1.00 97.06 196 GLY A CA 1
ATOM 1629 C C . GLY A 1 196 ? 10.355 -7.595 6.677 1.00 97.06 196 GLY A C 1
ATOM 1630 O O . GLY A 1 196 ? 9.821 -7.940 7.729 1.00 97.06 196 GLY A O 1
ATOM 1631 N N . LEU A 1 197 ? 10.055 -6.432 6.103 1.00 96.19 197 LEU A N 1
ATOM 1632 C CA . LEU A 1 197 ? 9.039 -5.539 6.652 1.00 96.19 197 LEU A CA 1
ATOM 1633 C C . LEU A 1 197 ? 7.617 -6.112 6.488 1.00 96.19 197 LEU A C 1
ATOM 1635 O O . LEU A 1 197 ? 6.826 -6.060 7.431 1.00 96.19 197 LEU A O 1
ATOM 1639 N N . GLN A 1 198 ? 7.295 -6.733 5.345 1.00 95.44 198 GLN A N 1
ATOM 1640 C CA . GLN A 1 198 ? 5.991 -7.387 5.152 1.00 95.44 198 GLN A CA 1
ATOM 1641 C C . GLN A 1 198 ? 5.758 -8.535 6.138 1.00 95.44 198 GLN A C 1
ATOM 1643 O O . GLN A 1 198 ? 4.650 -8.680 6.661 1.00 95.44 198 GLN A O 1
ATOM 1648 N N . THR A 1 199 ? 6.789 -9.326 6.448 1.00 96.31 199 THR A N 1
ATOM 1649 C CA . THR A 1 199 ? 6.679 -10.386 7.460 1.00 96.31 199 THR A CA 1
ATOM 1650 C C . THR A 1 199 ? 6.499 -9.815 8.868 1.00 96.31 199 THR A C 1
ATOM 1652 O O . THR A 1 199 ? 5.697 -10.352 9.636 1.00 96.31 199 THR A O 1
ATOM 1655 N N . TYR A 1 200 ? 7.151 -8.691 9.191 1.00 95.75 200 TYR A N 1
ATOM 1656 C CA . TYR A 1 200 ? 6.926 -7.969 10.446 1.00 95.75 200 TYR A CA 1
ATOM 1657 C C . TYR A 1 200 ? 5.462 -7.525 10.606 1.00 95.75 200 TYR A C 1
ATOM 1659 O O . TYR A 1 200 ? 4.837 -7.837 11.623 1.00 95.75 200 TYR A O 1
ATOM 1667 N N . TRP A 1 201 ? 4.869 -6.860 9.607 1.00 95.56 201 TRP A N 1
ATOM 1668 C CA . TRP A 1 201 ? 3.459 -6.455 9.708 1.00 95.56 201 TRP A CA 1
ATOM 1669 C C . TRP A 1 201 ? 2.504 -7.643 9.699 1.00 95.56 201 TRP A C 1
ATOM 1671 O O . TRP A 1 201 ? 1.536 -7.619 10.453 1.00 95.56 201 TRP A O 1
ATOM 1681 N N . MET A 1 202 ? 2.785 -8.705 8.938 1.00 96.25 202 MET A N 1
ATOM 1682 C CA . MET A 1 202 ? 1.995 -9.937 9.009 1.00 96.25 202 MET A CA 1
ATOM 1683 C C . MET A 1 202 ? 1.962 -10.488 10.441 1.00 96.25 202 MET A C 1
ATOM 1685 O O . MET A 1 202 ? 0.894 -10.811 10.959 1.00 96.25 202 MET A O 1
ATOM 1689 N N . ALA A 1 203 ? 3.105 -10.512 11.133 1.00 96.12 203 ALA A N 1
ATOM 1690 C CA . ALA A 1 203 ? 3.156 -10.935 12.529 1.00 96.12 203 ALA A CA 1
ATOM 1691 C C . ALA A 1 203 ? 2.302 -10.036 13.445 1.00 96.12 203 ALA A C 1
ATOM 1693 O O . ALA A 1 203 ? 1.635 -10.544 14.349 1.00 96.12 203 ALA A O 1
ATOM 1694 N N . LEU A 1 204 ? 2.270 -8.718 13.213 1.00 93.56 204 LEU A N 1
ATOM 1695 C CA . LEU A 1 204 ? 1.394 -7.800 13.953 1.00 93.56 204 LEU A CA 1
ATOM 1696 C C . LEU A 1 204 ? -0.093 -8.046 13.667 1.00 93.56 204 LEU A C 1
ATOM 1698 O O . LEU A 1 204 ? -0.893 -8.060 14.603 1.00 93.56 204 LEU A O 1
ATOM 1702 N N . ILE A 1 205 ? -0.460 -8.283 12.406 1.00 94.81 205 ILE A N 1
ATOM 1703 C CA . ILE A 1 205 ? -1.840 -8.572 11.994 1.00 94.81 205 ILE A CA 1
ATOM 1704 C C . ILE A 1 205 ? -2.327 -9.856 12.663 1.00 94.81 205 ILE A C 1
ATOM 1706 O O . ILE A 1 205 ? -3.389 -9.854 13.283 1.00 94.81 205 ILE A O 1
ATOM 1710 N N . VAL A 1 206 ? -1.527 -10.925 12.623 1.00 95.06 206 VAL A N 1
ATOM 1711 C CA . VAL A 1 206 ? -1.853 -12.199 13.281 1.00 95.06 206 VAL A CA 1
ATOM 1712 C C . VAL A 1 206 ? -1.987 -12.014 14.792 1.00 95.06 206 VAL A C 1
ATOM 1714 O O . VAL A 1 206 ? -2.960 -12.478 15.386 1.00 95.06 206 VAL A O 1
ATOM 1717 N N . ARG A 1 207 ? -1.058 -11.289 15.431 1.00 92.94 207 ARG A N 1
ATOM 1718 C CA . ARG A 1 207 ? -1.147 -10.977 16.868 1.00 92.94 207 ARG A CA 1
ATOM 1719 C C . ARG A 1 207 ? -2.440 -10.239 17.206 1.00 92.94 207 ARG A C 1
ATOM 1721 O O . ARG A 1 207 ? -3.053 -10.555 18.222 1.00 92.94 207 ARG A O 1
ATOM 1728 N N . MET A 1 208 ? -2.852 -9.282 16.379 1.00 90.44 208 MET A N 1
ATOM 1729 C CA . MET A 1 208 ? -4.093 -8.538 16.578 1.00 90.44 208 MET A CA 1
ATOM 1730 C C . MET A 1 208 ? -5.326 -9.426 16.374 1.00 90.44 208 MET A C 1
ATOM 1732 O O . MET A 1 208 ? -6.221 -9.422 17.214 1.00 90.44 208 MET A O 1
ATOM 1736 N N . ALA A 1 209 ? -5.348 -10.250 15.324 1.00 91.19 209 ALA A N 1
ATOM 1737 C CA . ALA A 1 209 ? -6.435 -11.191 15.060 1.00 91.19 209 ALA A CA 1
ATOM 1738 C C . ALA A 1 209 ? -6.636 -12.179 16.225 1.00 91.19 209 ALA A C 1
ATOM 1740 O O . ALA A 1 209 ? -7.760 -12.387 16.682 1.00 91.19 209 ALA A O 1
ATOM 1741 N N . VAL A 1 210 ? -5.543 -12.721 16.777 1.00 90.19 210 VAL A N 1
ATOM 1742 C CA . VAL A 1 210 ? -5.588 -13.609 17.951 1.00 90.19 210 VAL A CA 1
ATOM 1743 C C . VAL A 1 210 ? -6.139 -12.886 19.183 1.00 90.19 210 VAL A C 1
ATOM 1745 O O . VAL A 1 210 ? -6.903 -13.481 19.940 1.00 90.19 210 VAL A O 1
ATOM 1748 N N . ARG A 1 211 ? -5.789 -11.610 19.399 1.00 86.25 211 ARG A N 1
ATOM 1749 C CA . ARG A 1 211 ? -6.346 -10.817 20.510 1.00 86.25 211 ARG A CA 1
ATOM 1750 C C . ARG A 1 211 ? -7.842 -10.582 20.350 1.00 86.25 211 ARG A C 1
ATOM 1752 O O . ARG A 1 211 ? -8.584 -10.843 21.288 1.00 86.25 211 ARG A O 1
ATOM 1759 N N . ILE A 1 212 ? -8.287 -10.168 19.163 1.00 86.00 212 ILE A N 1
ATOM 1760 C CA . ILE A 1 212 ? -9.713 -9.954 18.868 1.00 86.00 212 ILE A CA 1
ATOM 1761 C C . ILE A 1 212 ? -10.505 -11.244 19.120 1.00 86.00 212 ILE A C 1
ATOM 1763 O O . ILE A 1 212 ? -11.566 -11.202 19.738 1.00 86.00 212 ILE A O 1
ATOM 1767 N N . SER A 1 213 ? -9.962 -12.397 18.716 1.00 84.44 213 SER A N 1
ATOM 1768 C CA . SER A 1 213 ? -10.597 -13.697 18.955 1.00 84.44 213 SER A CA 1
ATOM 1769 C C . SER A 1 213 ? -10.672 -14.074 20.439 1.00 84.44 213 SER A C 1
ATOM 1771 O O . SER A 1 213 ? -11.642 -14.710 20.841 1.00 84.44 213 SER A O 1
ATOM 1773 N N . LYS A 1 214 ? -9.670 -13.716 21.251 1.00 85.00 214 LYS A N 1
ATOM 1774 C CA . LYS A 1 214 ? -9.651 -14.007 22.697 1.00 85.00 214 LYS A CA 1
ATOM 1775 C C . LYS A 1 214 ? -10.544 -13.063 23.504 1.00 85.00 214 LYS A C 1
ATOM 1777 O O . LYS A 1 214 ? -11.120 -13.487 24.498 1.00 85.00 214 LYS A O 1
ATOM 1782 N N . ASN A 1 215 ? -10.692 -11.820 23.055 1.00 78.12 215 ASN A N 1
ATOM 1783 C CA . ASN A 1 215 ? -11.426 -10.767 23.759 1.00 78.12 215 ASN A CA 1
ATOM 1784 C C . ASN A 1 215 ? -12.883 -10.628 23.275 1.00 78.12 215 ASN A C 1
ATOM 1786 O O . ASN A 1 215 ? -13.473 -9.556 23.379 1.00 78.12 215 ASN A O 1
ATOM 1790 N N . GLY A 1 216 ? -13.462 -11.683 22.690 1.00 71.00 216 GLY A N 1
ATOM 1791 C CA . GLY A 1 216 ? -14.868 -11.692 22.271 1.00 71.00 216 GLY A CA 1
ATOM 1792 C C . GLY A 1 216 ? -15.222 -10.684 21.169 1.00 71.00 216 GLY A C 1
ATOM 1793 O O . GLY A 1 216 ? -16.364 -10.246 21.099 1.00 71.00 216 GLY A O 1
ATOM 1794 N N . GLY A 1 217 ? -14.268 -10.300 20.313 1.00 63.66 217 GLY A N 1
ATOM 1795 C CA . GLY A 1 217 ? -14.501 -9.364 19.207 1.00 63.66 217 GLY A CA 1
ATOM 1796 C C . GLY A 1 217 ? -14.149 -7.901 19.498 1.00 63.66 217 GLY A C 1
ATOM 1797 O O . GLY A 1 217 ? -14.301 -7.065 18.606 1.00 63.66 217 GLY A O 1
ATOM 1798 N N . VAL A 1 218 ? -13.637 -7.577 20.692 1.00 62.03 218 VAL A N 1
ATOM 1799 C CA . VAL A 1 218 ? -13.207 -6.210 21.029 1.00 62.03 218 VAL A CA 1
ATOM 1800 C C . VAL A 1 218 ? -11.718 -6.027 20.753 1.00 62.03 218 VAL A C 1
ATOM 1802 O O . VAL A 1 218 ? -10.849 -6.615 21.397 1.00 62.03 218 VAL A O 1
ATOM 1805 N N . ALA A 1 219 ? -11.423 -5.182 19.770 1.00 56.00 219 ALA A N 1
ATOM 1806 C CA . ALA A 1 219 ? -10.077 -4.743 19.443 1.00 56.00 219 ALA A CA 1
ATOM 1807 C C . ALA A 1 219 ? -9.641 -3.609 20.393 1.00 56.00 219 ALA A C 1
ATOM 1809 O O . ALA A 1 219 ? -9.788 -2.440 20.035 1.00 56.00 219 ALA A O 1
ATOM 1810 N N . GLU A 1 220 ? -9.092 -3.904 21.573 1.00 54.56 220 GLU A N 1
ATOM 1811 C CA . GLU A 1 220 ? -8.390 -2.875 22.369 1.00 54.56 220 GLU A CA 1
ATOM 1812 C C . GLU A 1 220 ? -7.136 -2.393 21.605 1.00 54.56 220 GLU A C 1
ATOM 1814 O O . GLU A 1 220 ? -6.472 -3.168 20.911 1.00 54.56 220 GLU A O 1
ATOM 1819 N N . ASP A 1 221 ? -6.862 -1.085 21.621 1.00 54.78 221 ASP A N 1
ATOM 1820 C CA . ASP A 1 221 ? -5.708 -0.500 20.928 1.00 54.78 221 ASP A CA 1
ATOM 1821 C C . ASP A 1 221 ? -4.411 -0.889 21.658 1.00 54.78 221 ASP A C 1
ATOM 1823 O O . ASP A 1 221 ? -4.296 -0.724 22.870 1.00 54.78 221 ASP A O 1
ATOM 1827 N N . SER A 1 222 ? -3.397 -1.368 20.930 1.00 52.22 222 SER A N 1
ATOM 1828 C CA . SER A 1 222 ? -2.108 -1.775 21.509 1.00 52.22 222 SER A CA 1
ATOM 1829 C C . SER A 1 222 ? -1.376 -0.644 22.240 1.00 52.22 222 SER A C 1
ATOM 1831 O O . SER A 1 222 ? -0.448 -0.908 23.001 1.00 52.22 222 SER A O 1
ATOM 1833 N N . ARG A 1 223 ? -1.774 0.613 22.007 1.00 55.69 223 ARG A N 1
ATOM 1834 C CA . ARG A 1 223 ? -1.259 1.782 22.731 1.00 55.69 223 ARG A CA 1
ATOM 1835 C C . ARG A 1 223 ? -1.668 1.794 24.207 1.00 55.69 223 ARG A C 1
ATOM 1837 O O . ARG A 1 223 ? -0.858 2.196 25.040 1.00 55.69 223 ARG A O 1
ATOM 1844 N N . ASP A 1 224 ? -2.861 1.306 24.531 1.00 49.72 224 ASP A N 1
ATOM 1845 C CA . ASP A 1 224 ? -3.373 1.296 25.905 1.00 49.72 224 ASP A CA 1
ATOM 1846 C C . ASP A 1 224 ? -2.758 0.154 26.728 1.00 49.72 224 ASP A C 1
ATOM 1848 O O . ASP A 1 224 ? -2.541 0.298 27.932 1.00 49.72 224 ASP A O 1
ATOM 1852 N N . ASP A 1 225 ? -2.379 -0.948 26.071 1.00 53.25 225 ASP A N 1
ATOM 1853 C CA . ASP A 1 225 ? -1.708 -2.096 26.695 1.00 53.25 225 ASP A CA 1
ATOM 1854 C C . ASP A 1 225 ? -0.343 -1.729 27.289 1.00 53.25 225 ASP A C 1
ATOM 1856 O O . ASP A 1 225 ? -0.018 -2.142 28.403 1.00 53.25 225 ASP A O 1
ATOM 1860 N N . ASP A 1 226 ? 0.481 -0.967 26.565 1.00 55.41 226 ASP A N 1
ATOM 1861 C CA . ASP A 1 226 ? 1.815 -0.604 27.051 1.00 55.41 226 ASP A CA 1
ATOM 1862 C C . ASP A 1 226 ? 1.753 0.520 28.091 1.00 55.41 226 ASP A C 1
ATOM 1864 O O . ASP A 1 226 ? 2.527 0.493 29.045 1.00 55.41 226 ASP A O 1
ATOM 1868 N N . LEU A 1 227 ? 0.776 1.433 27.995 1.00 53.75 227 LEU A N 1
ATOM 1869 C CA . LEU A 1 227 ? 0.444 2.359 29.085 1.00 53.75 227 LEU A CA 1
ATOM 1870 C C . LEU A 1 227 ? 0.004 1.601 30.343 1.00 53.75 227 LEU A C 1
ATOM 1872 O O . LEU A 1 227 ? 0.448 1.940 31.436 1.00 53.75 227 LEU A O 1
ATOM 1876 N N . ARG A 1 228 ? -0.790 0.531 30.203 1.00 50.38 228 ARG A N 1
ATOM 1877 C CA . ARG A 1 228 ? -1.142 -0.378 31.305 1.00 50.38 228 ARG A CA 1
ATOM 1878 C C . ARG A 1 228 ? 0.065 -1.130 31.850 1.00 50.38 228 ARG A C 1
ATOM 1880 O O . ARG A 1 228 ? 0.190 -1.249 33.061 1.00 50.38 228 ARG A O 1
ATOM 1887 N N . LYS A 1 229 ? 0.970 -1.629 31.004 1.00 56.00 229 LYS A N 1
ATOM 1888 C CA . LYS A 1 229 ? 2.201 -2.295 31.467 1.00 56.00 229 LYS A CA 1
ATOM 1889 C C . LYS A 1 229 ? 3.141 -1.329 32.177 1.00 56.00 229 LYS A C 1
ATOM 1891 O O . LYS A 1 229 ? 3.689 -1.705 33.203 1.00 56.00 229 LYS A O 1
ATOM 1896 N N . LEU A 1 230 ? 3.302 -0.105 31.675 1.00 57.03 230 LEU A N 1
ATOM 1897 C CA . LEU A 1 230 ? 4.082 0.956 32.319 1.00 57.03 230 LEU A CA 1
ATOM 1898 C C . LEU A 1 230 ? 3.437 1.387 33.639 1.00 57.03 230 LEU A C 1
ATOM 1900 O O . LEU A 1 230 ? 4.122 1.485 34.649 1.00 57.03 230 LEU A O 1
ATOM 1904 N N . SER A 1 231 ? 2.116 1.566 33.659 1.00 53.31 231 SER A N 1
ATOM 1905 C CA . SER A 1 231 ? 1.332 1.818 34.873 1.00 53.31 231 SER A CA 1
ATOM 1906 C C . SER A 1 231 ? 1.507 0.698 35.900 1.00 53.31 231 SER A C 1
ATOM 1908 O O . SER A 1 231 ? 1.813 0.979 37.055 1.00 53.31 231 SER A O 1
ATOM 1910 N N . ASN A 1 232 ? 1.392 -0.564 35.485 1.00 61.34 232 ASN A N 1
ATOM 1911 C CA . ASN A 1 232 ? 1.541 -1.722 36.363 1.00 61.34 232 ASN A CA 1
ATOM 1912 C C . ASN A 1 232 ? 2.993 -1.918 36.828 1.00 61.34 232 ASN A C 1
ATOM 1914 O O . ASN A 1 232 ? 3.214 -2.318 37.969 1.00 61.34 232 ASN A O 1
ATOM 1918 N N . ALA A 1 233 ? 3.982 -1.620 35.982 1.00 64.94 233 ALA A N 1
ATOM 1919 C CA . ALA A 1 233 ? 5.397 -1.654 36.344 1.00 64.94 233 ALA A CA 1
ATOM 1920 C C . ALA A 1 233 ? 5.740 -0.553 37.360 1.00 64.94 233 ALA A C 1
ATOM 1922 O O . ALA A 1 233 ? 6.417 -0.824 38.350 1.00 64.94 233 ALA A O 1
ATOM 1923 N N . ASN A 1 234 ? 5.206 0.657 37.171 1.00 61.47 234 ASN A N 1
ATOM 1924 C CA . ASN A 1 234 ? 5.375 1.767 38.108 1.00 61.47 234 ASN A CA 1
ATOM 1925 C C . ASN A 1 234 ? 4.650 1.496 39.437 1.00 61.47 234 ASN A C 1
ATOM 1927 O O . ASN A 1 234 ? 5.236 1.681 40.498 1.00 61.47 234 ASN A O 1
ATOM 1931 N N . ALA A 1 235 ? 3.433 0.943 39.401 1.00 59.59 235 ALA A N 1
ATOM 1932 C CA . ALA A 1 235 ? 2.689 0.548 40.600 1.00 59.59 235 ALA A CA 1
ATOM 1933 C C . ALA A 1 235 ? 3.364 -0.591 41.392 1.00 59.59 235 ALA A C 1
ATOM 1935 O O . ALA A 1 235 ? 3.160 -0.722 42.598 1.00 59.59 235 ALA A O 1
ATOM 1936 N N . HIS A 1 236 ? 4.173 -1.428 40.735 1.00 56.31 236 HIS A N 1
ATOM 1937 C CA . HIS A 1 236 ? 4.979 -2.444 41.412 1.00 56.31 236 HIS A CA 1
ATOM 1938 C C . HIS A 1 236 ? 6.196 -1.842 42.130 1.00 56.31 236 HIS A C 1
ATOM 1940 O O . HIS A 1 236 ? 6.617 -2.372 43.158 1.00 56.31 236 HIS A O 1
ATOM 1946 N N . ASN A 1 237 ? 6.728 -0.729 41.618 1.00 58.66 237 ASN A N 1
ATOM 1947 C CA . ASN A 1 237 ? 7.900 -0.046 42.165 1.00 58.66 237 ASN A CA 1
ATOM 1948 C C . ASN A 1 237 ? 7.562 0.876 43.356 1.00 58.66 237 ASN A C 1
ATOM 1950 O O . ASN A 1 237 ? 8.430 1.149 44.178 1.00 58.66 237 ASN A O 1
ATOM 1954 N N . ASP A 1 238 ? 6.296 1.293 43.479 1.00 57.34 238 ASP A N 1
ATOM 1955 C CA . ASP A 1 238 ? 5.779 2.144 44.566 1.00 57.34 238 ASP A CA 1
ATOM 1956 C C . ASP A 1 238 ? 5.231 1.368 45.777 1.00 57.34 238 ASP A C 1
ATOM 1958 O O . ASP A 1 238 ? 4.666 1.960 46.700 1.00 57.34 238 ASP A O 1
ATOM 1962 N N . LYS A 1 239 ? 5.386 0.036 45.830 1.00 49.53 239 LYS A N 1
ATOM 1963 C CA . LYS A 1 239 ? 5.021 -0.704 47.046 1.00 49.53 239 LYS A CA 1
ATOM 1964 C C . LYS A 1 239 ? 5.946 -0.268 48.191 1.00 49.53 239 LYS A C 1
ATOM 1966 O O . LYS A 1 239 ? 7.158 -0.479 48.081 1.00 49.53 239 LYS A O 1
ATOM 1971 N N . PRO A 1 240 ? 5.420 0.298 49.297 1.00 51.59 240 PRO A N 1
ATOM 1972 C CA . PRO A 1 240 ? 6.256 0.671 50.426 1.00 51.59 240 PRO A CA 1
ATOM 1973 C C . PRO A 1 240 ? 6.967 -0.584 50.928 1.00 51.59 240 PRO A C 1
ATOM 1975 O O . PRO A 1 240 ? 6.332 -1.610 51.184 1.00 51.59 240 PRO A O 1
ATOM 1978 N N . LYS A 1 241 ? 8.298 -0.512 51.034 1.00 52.69 241 LYS A N 1
ATOM 1979 C CA . LYS A 1 241 ? 9.079 -1.529 51.735 1.00 52.69 241 LYS A CA 1
ATOM 1980 C C . LYS A 1 241 ? 8.615 -1.496 53.185 1.00 52.69 241 LYS A C 1
ATOM 1982 O O . LYS A 1 241 ? 8.984 -0.588 53.922 1.00 52.69 241 LYS A O 1
ATOM 1987 N N . ILE A 1 242 ? 7.756 -2.441 53.549 1.00 52.47 242 ILE A N 1
ATOM 1988 C CA . ILE A 1 242 ? 7.395 -2.690 54.939 1.00 52.47 242 ILE A CA 1
ATOM 1989 C C . ILE A 1 242 ? 8.697 -3.145 55.608 1.00 52.47 242 ILE A C 1
ATOM 1991 O O . ILE A 1 242 ? 9.178 -4.244 55.329 1.00 52.47 242 ILE A O 1
ATOM 1995 N N . GLN A 1 243 ? 9.318 -2.231 56.356 1.00 42.28 243 GLN A N 1
ATOM 1996 C CA . GLN A 1 243 ? 10.372 -2.527 57.324 1.00 42.28 243 GLN A CA 1
ATOM 1997 C C . GLN A 1 243 ? 9.729 -2.933 58.643 1.00 42.28 243 GLN A C 1
ATOM 1999 O O . GLN A 1 243 ? 8.707 -2.307 59.004 1.00 42.28 243 GLN A O 1
#

Radius of gyration: 21.27 Å; Cα contacts (8 Å, |Δi|>4): 177; chains: 1; bounding box: 58×34×81 Å

Nearest PDB structures (foldseek):
  8qtr-assembly1_A  TM=8.601E-01  e=7.407E-05  Saccharomyces cerevisiae
  7tut-assembly1_6  TM=1.951E-01  e=6.459E-01  Canis lupus

Sequence (243 aa):
MQNAKHWNRDESRRFSMTCASCLNFVLSALFGYRVLIQKPWLFRREEWLPGEIHVAADFKFYYLLYAARFIGDLVSLFFESRQMDAFVAAFIHHLVTLGLVLGSAHARLTRFGGVIMFFFDWADIPLLCAKACKYLSEDPQDILQIIANRLFEFFAVLFFATRCVFFNYVVYCVWMNPSDTRIFDWCKYLLLILVGLQTYWMALIVRMAVRISKNGGVAEDSRDDDLRKLSNANAHNDKPKIQ

Secondary structure (DSSP, 8-state):
--------HHHHHHHHHHHHHHHHHHHHHHHHHHHHTT-TTTT-GGGS-SPPSS--HHHHHHHHHHHHHHHHHHHHHTTS---HHHHHHHHHHHHHHHHHHHHHHHTT-HHHHHHHHHHHHHHHHHHHHHHHHHHH--STTSHHHHHHHHHHHHHHHHHIIIIIIIHHHHHHHHHT-----GGGHHHHHHHHHHHHHHHHHHHHHHHHHHHHHHTTT----HHHHHHHHHHHHHHHHTS----